Protein AF-A0A2P6PEA5-F1 (afdb_monomer_lite)

InterPro domains:
  IPR008803 RHD3/Sey1 [PTHR45923] (37-152)
  IPR046758 Sey1/RHD3-like, three-helix bundle domain [PF20428] (154-239)

Sequence (261 aa):
MVENSCSLKKVVLEIVYTSDGCGSCEYACKSCDGYTCVEVVALSHYVYERKKFEEEVAELRQRFSNSISPEGLAGGDRNGVVPASGFSFSAQHIWKQIKQNKDLDLPSLNVMVANVRCEEIANEIFNQLTTNQDWLKLEEAVKIGIVEGFGEMFVHPAYTTLINNIRFRTFKEFKVKLQQALDNKEDIDASVQTLTESSIIEFNHGCTDAAIKDANWDVSSTRNILSSDIKGHAETASVFEDLKRVNLKDKVTIYYTHTHI

Secondary structure (DSSP, 8-state):
---------PEEEEEEE--S-----SSS-EEEETTEEEEEEEE--TTTSHHHHHHHHHHHHHHHHTTTSTTSTT-S--TTPPPHHHHHHHHHHHHHHHHH-GGG-PPPHHHHHHHHHHHHHHHHHHHHHHH-HHHHHHHHHHHHS--TTHIIIIIHHHHHHHHHHHHHHHHHHHHHHHHHHHHTT--HHHHHHHHHHHHHHHHHHHHHHTPPTTT----HHHHHHHHHHHHHHHHHHHHHHHHHHHHHHHHHGGGSS----

Foldseek 3Di:
DDDDPPPQPWDKDKDKDFAQDDDDDDDWPWDDDRGIIITIDTAGDCVPPVVRRVVSVVVVVVLQVCQCDCPGPVNHDCPPPDPPVCVVVVVVVVVVCVVPDVVNVDDDPVVVVVVVVVVVVVVVVVVCQVPDPVNVVVVVVVVVHDDPCCCVPPVVVVLVVQLLVLLVVLLVVLVVQLVVCVVVVHDLVVSLVVSLVVSLVSSVVSNVVSDDPPPPDDCVVVSVVSSVSSVVVSVVVVVVVVVVVVVVVVVVVVPPPDDDD

Radius of gyration: 37.93 Å; chains: 1; bounding box: 85×92×88 Å

Organism: Rosa chinensis (NCBI:txid74649)

Structure (mmCIF, N/CA/C/O backbone):
data_AF-A0A2P6PEA5-F1
#
_entry.id   AF-A0A2P6PEA5-F1
#
loop_
_atom_site.group_PDB
_atom_site.id
_atom_site.type_symbol
_atom_site.label_atom_id
_atom_site.label_alt_id
_atom_site.label_comp_id
_atom_site.label_asym_id
_atom_site.label_entity_id
_atom_site.label_seq_id
_atom_site.pdbx_PDB_ins_code
_atom_site.Cartn_x
_atom_site.Cartn_y
_atom_site.Cartn_z
_atom_site.occupancy
_atom_site.B_iso_or_equiv
_atom_site.auth_seq_id
_atom_site.auth_comp_id
_atom_site.auth_asym_id
_atom_site.auth_atom_id
_atom_site.pdbx_PDB_model_num
ATOM 1 N N . MET A 1 1 ? 60.576 15.156 -8.693 1.00 30.69 1 MET A N 1
ATOM 2 C CA . MET A 1 1 ? 59.830 14.148 -9.469 1.00 30.69 1 MET A CA 1
ATOM 3 C C . MET A 1 1 ? 58.535 13.891 -8.725 1.00 30.69 1 MET A C 1
ATOM 5 O O . MET A 1 1 ? 58.549 13.175 -7.738 1.00 30.69 1 MET A O 1
ATOM 9 N N . VAL A 1 2 ? 57.470 14.592 -9.111 1.00 27.27 2 VAL A N 1
ATOM 10 C CA . VAL A 1 2 ? 56.103 14.306 -8.662 1.00 27.27 2 VAL A CA 1
ATOM 11 C C . VAL A 1 2 ? 55.375 13.861 -9.918 1.00 27.27 2 VAL A C 1
ATOM 13 O O . VAL A 1 2 ? 55.231 14.640 -10.860 1.00 27.27 2 VAL A O 1
ATOM 16 N N . GLU A 1 3 ? 55.034 12.579 -9.955 1.00 36.22 3 GLU A N 1
ATOM 17 C CA . GLU A 1 3 ? 54.127 11.997 -10.932 1.00 36.22 3 GLU A CA 1
ATOM 18 C C . GLU A 1 3 ? 52.759 12.659 -10.764 1.00 36.22 3 GLU A C 1
ATOM 20 O O . GLU A 1 3 ? 52.111 12.505 -9.734 1.00 36.22 3 GLU A O 1
ATOM 25 N N . ASN A 1 4 ? 52.315 13.393 -11.781 1.00 29.84 4 ASN A N 1
ATOM 26 C CA . ASN A 1 4 ? 50.910 13.743 -11.939 1.00 29.84 4 ASN A CA 1
ATOM 27 C C . ASN A 1 4 ? 50.402 13.009 -13.177 1.00 29.84 4 ASN A C 1
ATOM 29 O O . ASN A 1 4 ? 50.414 13.541 -14.288 1.00 29.84 4 ASN A O 1
ATOM 33 N N . SER A 1 5 ? 49.965 11.765 -12.977 1.00 36.62 5 SER A N 1
ATOM 34 C CA . SER A 1 5 ? 49.130 11.039 -13.929 1.00 36.62 5 SER A CA 1
ATOM 35 C C . SER A 1 5 ? 47.756 11.712 -13.970 1.00 36.62 5 SER A C 1
ATOM 37 O O . SER A 1 5 ? 46.791 11.313 -13.317 1.00 36.62 5 SER A O 1
ATOM 39 N N . CYS A 1 6 ? 47.663 12.799 -14.736 1.00 33.84 6 CYS A N 1
ATOM 40 C CA . CYS A 1 6 ? 46.380 13.378 -15.091 1.00 33.84 6 CYS A CA 1
ATOM 41 C C . CYS A 1 6 ? 45.671 12.358 -15.989 1.00 33.84 6 CYS A C 1
ATOM 43 O O . CYS A 1 6 ? 45.926 12.276 -17.190 1.00 33.84 6 CYS A O 1
ATOM 45 N N . SER A 1 7 ? 44.836 11.519 -15.376 1.00 42.31 7 SER A N 1
ATOM 46 C CA . SER A 1 7 ? 43.927 10.610 -16.065 1.00 42.31 7 SER A CA 1
ATOM 47 C C . SER A 1 7 ? 42.891 11.454 -16.804 1.00 42.31 7 SER A C 1
ATOM 49 O O . SER A 1 7 ? 41.785 11.683 -16.316 1.00 42.31 7 SER A O 1
ATOM 51 N N . LEU A 1 8 ? 43.287 11.983 -17.963 1.00 40.91 8 LEU A N 1
ATOM 52 C CA . LEU A 1 8 ? 42.407 12.656 -18.904 1.00 40.91 8 LEU A CA 1
ATOM 53 C C . LEU A 1 8 ? 41.365 11.629 -19.340 1.00 40.91 8 LEU A C 1
ATOM 55 O O . LEU A 1 8 ? 41.636 10.754 -20.163 1.00 40.91 8 LEU A O 1
ATOM 59 N N . LYS A 1 9 ? 40.176 11.715 -18.741 1.00 41.81 9 LYS A N 1
ATOM 60 C CA . LYS A 1 9 ? 38.992 10.986 -19.188 1.00 41.81 9 LYS A CA 1
ATOM 61 C C . LYS A 1 9 ? 38.693 11.445 -20.616 1.00 41.81 9 LYS A C 1
ATOM 63 O O . LYS A 1 9 ? 38.102 12.504 -20.814 1.00 41.81 9 LYS A O 1
ATOM 68 N N . LYS A 1 10 ? 39.170 10.692 -21.607 1.00 50.03 10 LYS A N 1
ATOM 69 C CA . LYS A 1 10 ? 38.773 10.870 -23.005 1.00 50.03 10 LYS A CA 1
ATOM 70 C C . LYS A 1 10 ? 37.301 10.506 -23.140 1.00 50.03 10 LYS A C 1
ATOM 72 O O . LYS A 1 10 ? 36.835 9.564 -22.499 1.00 50.03 10 LYS A O 1
ATOM 77 N N . VAL A 1 11 ? 36.579 11.255 -23.966 1.00 50.28 11 VAL A N 1
ATOM 78 C CA . VAL A 1 11 ? 35.217 10.878 -24.340 1.00 50.28 11 VAL A CA 1
ATOM 79 C C . VAL A 1 11 ? 35.351 9.791 -25.395 1.00 50.28 11 VAL A C 1
ATOM 81 O O . VAL A 1 11 ? 35.947 10.013 -26.447 1.00 50.28 11 VAL A O 1
ATOM 84 N N . VAL A 1 12 ? 34.849 8.600 -25.087 1.00 54.22 12 VAL A N 1
ATOM 85 C CA . VAL A 1 12 ? 34.775 7.497 -26.043 1.00 54.22 12 VAL A CA 1
ATOM 86 C C . VAL A 1 12 ? 33.396 7.558 -26.679 1.00 54.22 12 VAL A C 1
ATOM 88 O O . VAL A 1 12 ? 32.391 7.439 -25.980 1.00 54.22 12 VAL A O 1
ATOM 91 N N . LEU A 1 13 ? 33.350 7.796 -27.987 1.00 56.72 13 LEU A N 1
ATOM 92 C CA . LEU A 1 13 ? 32.128 7.670 -28.767 1.00 56.72 13 LEU A CA 1
ATOM 93 C C . LEU A 1 13 ? 32.072 6.257 -29.339 1.00 56.72 13 LEU A C 1
ATOM 95 O O . LEU A 1 13 ? 32.967 5.835 -30.073 1.00 56.72 13 LEU A O 1
ATOM 99 N N . GLU A 1 14 ? 31.005 5.546 -28.997 1.00 51.91 14 GLU A N 1
ATOM 100 C CA . GLU A 1 14 ? 30.648 4.277 -29.614 1.00 51.91 14 GLU A CA 1
ATOM 101 C C . GLU A 1 14 ? 29.688 4.567 -30.769 1.00 51.91 14 GLU A C 1
ATOM 103 O O . GLU A 1 14 ? 28.590 5.090 -30.566 1.00 51.91 14 GLU A O 1
ATOM 108 N N . ILE A 1 15 ? 30.132 4.295 -31.996 1.00 60.25 15 ILE A N 1
ATOM 109 C CA . ILE A 1 15 ? 29.316 4.461 -33.197 1.00 60.25 15 ILE A CA 1
ATOM 110 C C . ILE A 1 15 ? 28.837 3.073 -33.602 1.00 60.25 15 ILE A C 1
ATOM 112 O O . ILE A 1 15 ? 29.632 2.215 -33.988 1.00 60.25 15 ILE A O 1
ATOM 116 N N . VAL A 1 16 ? 27.525 2.869 -33.513 1.00 52.66 16 VAL A N 1
ATOM 117 C CA . VAL A 1 16 ? 26.864 1.610 -33.857 1.00 52.66 16 VAL A CA 1
ATOM 118 C C . VAL A 1 16 ? 26.102 1.791 -35.163 1.00 52.66 16 VAL A C 1
ATOM 120 O O . VAL A 1 16 ? 25.298 2.715 -35.292 1.00 52.66 16 VAL A O 1
ATOM 123 N N . TYR A 1 17 ? 26.348 0.915 -36.133 1.00 60.00 17 TYR A N 1
ATOM 124 C CA . TYR A 1 17 ? 25.641 0.902 -37.413 1.00 60.00 17 TYR A CA 1
ATOM 125 C C . TYR A 1 17 ? 25.387 -0.529 -37.884 1.00 60.00 17 TYR A C 1
ATOM 127 O O . TYR A 1 17 ? 26.119 -1.453 -37.541 1.00 60.00 17 TYR A O 1
ATOM 135 N N . THR A 1 18 ? 24.336 -0.728 -38.672 1.00 46.12 18 THR A N 1
ATOM 136 C CA . THR A 1 18 ? 23.993 -2.037 -39.239 1.00 46.12 18 THR A CA 1
ATOM 137 C C . THR A 1 18 ? 24.749 -2.242 -40.551 1.00 46.12 18 THR A C 1
ATOM 139 O O . THR A 1 18 ? 24.778 -1.343 -41.391 1.00 46.12 18 THR A O 1
ATOM 142 N N . SER A 1 19 ? 25.372 -3.405 -40.740 1.00 47.69 19 SER A N 1
ATOM 143 C CA . SER A 1 19 ? 26.089 -3.753 -41.972 1.00 47.69 19 SER A CA 1
ATOM 144 C C . SER A 1 19 ? 26.045 -5.259 -42.182 1.00 47.69 19 SER A C 1
ATOM 146 O O . SER A 1 19 ? 26.584 -6.004 -41.365 1.00 47.69 19 SER A O 1
ATOM 148 N N . ASP A 1 20 ? 25.497 -5.690 -43.313 1.00 39.47 20 ASP A N 1
ATOM 149 C CA . ASP A 1 20 ? 25.546 -7.087 -43.734 1.00 39.47 20 ASP A CA 1
ATOM 150 C C . ASP A 1 20 ? 26.849 -7.327 -44.520 1.00 39.47 20 ASP A C 1
ATOM 152 O O . ASP A 1 20 ? 26.957 -7.005 -45.703 1.00 39.47 20 ASP A O 1
ATOM 156 N N . GLY A 1 21 ? 27.864 -7.866 -43.834 1.00 45.66 21 GLY A N 1
ATOM 157 C CA . GLY A 1 21 ? 29.117 -8.353 -44.431 1.00 45.66 21 GLY A CA 1
ATOM 158 C C . GLY A 1 21 ? 30.334 -7.434 -44.257 1.00 45.66 21 GLY A C 1
ATOM 159 O O . GLY A 1 21 ? 30.260 -6.221 -44.435 1.00 45.66 21 GLY A O 1
ATOM 160 N N . CYS A 1 22 ? 31.485 -8.025 -43.913 1.00 40.41 22 CYS A N 1
ATOM 161 C CA . CYS A 1 22 ? 32.756 -7.320 -43.727 1.00 40.41 22 CYS A CA 1
ATOM 162 C C . CYS A 1 22 ? 33.806 -7.827 -44.730 1.00 40.41 22 CYS A C 1
ATOM 164 O O . CYS A 1 22 ? 34.241 -8.976 -44.647 1.00 40.41 22 CYS A O 1
ATOM 166 N N . GLY A 1 23 ? 34.237 -6.959 -45.651 1.00 41.41 23 GLY A N 1
ATOM 167 C CA . GLY A 1 23 ? 35.558 -7.052 -46.281 1.00 41.41 23 GLY A CA 1
ATOM 168 C C . GLY A 1 23 ? 36.632 -6.584 -45.291 1.00 41.41 23 GLY A C 1
ATOM 169 O O . GLY A 1 23 ? 36.358 -5.736 -44.446 1.00 41.41 23 GLY A O 1
ATOM 170 N N . SER A 1 24 ? 37.817 -7.190 -45.347 1.00 38.72 24 SER A N 1
ATOM 171 C CA . SER A 1 24 ? 38.930 -7.061 -44.389 1.00 38.72 24 SER A CA 1
ATOM 172 C C . SER A 1 24 ? 39.248 -5.626 -43.939 1.00 38.72 24 SER A C 1
ATOM 174 O O . SER A 1 24 ? 39.465 -4.748 -44.769 1.00 38.72 24 SER A O 1
ATOM 176 N N . CYS A 1 25 ? 39.340 -5.419 -42.621 1.00 39.00 25 CYS A N 1
ATOM 177 C CA . CYS A 1 25 ? 39.644 -4.135 -41.987 1.00 39.00 25 CYS A CA 1
ATOM 178 C C . CYS A 1 25 ? 41.159 -3.932 -41.818 1.00 39.00 25 CYS A C 1
ATOM 180 O O . CYS A 1 25 ? 41.804 -4.702 -41.106 1.00 39.00 25 CYS A O 1
ATOM 182 N N . GLU A 1 26 ? 41.702 -2.846 -42.367 1.00 38.03 26 GLU A N 1
ATOM 183 C CA . GLU A 1 26 ? 43.015 -2.306 -42.003 1.00 38.03 26 GLU A CA 1
ATOM 184 C C . GLU A 1 26 ? 42.792 -0.943 -41.307 1.00 38.03 26 GLU A C 1
ATOM 186 O O . GLU A 1 26 ? 42.186 -0.037 -41.873 1.00 38.03 26 GLU A O 1
ATOM 191 N N . TYR A 1 27 ? 43.256 -0.826 -40.055 1.00 37.25 27 TYR A N 1
ATOM 192 C CA . TYR A 1 27 ? 43.400 0.402 -39.240 1.00 37.25 27 TYR A CA 1
ATOM 193 C C . TYR A 1 27 ? 42.219 1.004 -38.435 1.00 37.25 27 TYR A C 1
ATOM 195 O O . TYR A 1 27 ? 42.367 2.098 -37.893 1.00 37.25 27 TYR A O 1
ATOM 203 N N . ALA A 1 28 ? 41.126 0.278 -38.172 1.00 45.72 28 ALA A N 1
ATOM 204 C CA . ALA A 1 28 ? 40.172 0.636 -37.103 1.00 45.72 28 ALA A CA 1
ATOM 205 C C . ALA A 1 28 ? 39.750 -0.605 -36.295 1.00 45.72 28 ALA A C 1
ATOM 207 O O . ALA A 1 28 ? 39.559 -1.672 -36.878 1.00 45.72 28 ALA A O 1
ATOM 208 N N . CYS A 1 29 ? 39.576 -0.487 -34.968 1.00 50.09 29 CYS A N 1
ATOM 209 C CA . CYS A 1 29 ? 38.940 -1.532 -34.147 1.00 50.09 29 CYS A CA 1
ATOM 210 C C . CYS A 1 29 ? 37.442 -1.592 -34.481 1.00 50.09 29 CYS A C 1
ATOM 212 O O . CYS A 1 29 ? 36.605 -1.072 -33.744 1.00 50.09 29 CYS A O 1
ATOM 214 N N . LYS A 1 30 ? 37.121 -2.178 -35.634 1.00 62.59 30 LYS A N 1
ATOM 215 C CA . LYS A 1 30 ? 35.765 -2.451 -36.097 1.00 62.59 30 LYS A CA 1
ATOM 216 C C . LYS A 1 30 ? 35.433 -3.902 -35.769 1.00 62.59 30 LYS A C 1
ATOM 218 O O . LYS A 1 30 ? 36.106 -4.810 -36.253 1.00 62.59 30 LYS A O 1
ATOM 223 N N . SER A 1 31 ? 34.411 -4.106 -34.947 1.00 65.06 31 SER A N 1
ATOM 224 C CA . SER A 1 31 ? 33.873 -5.432 -34.636 1.00 65.06 31 SER A CA 1
ATOM 225 C C . SER A 1 31 ? 32.487 -5.551 -35.251 1.00 65.06 31 SER A C 1
ATOM 227 O O . SER A 1 31 ? 31.649 -4.685 -35.013 1.00 65.06 31 SER A O 1
ATOM 229 N N . CYS A 1 32 ? 32.247 -6.587 -36.050 1.00 65.88 32 CYS A N 1
ATOM 230 C CA . CYS A 1 32 ? 30.958 -6.824 -36.690 1.00 65.88 32 CYS A CA 1
ATOM 231 C C . CYS A 1 32 ? 30.448 -8.213 -36.324 1.00 65.88 32 CYS A C 1
ATOM 233 O O . CYS A 1 32 ? 31.151 -9.201 -36.529 1.00 65.88 32 CYS A O 1
ATOM 235 N N . ASP A 1 33 ? 29.220 -8.275 -35.826 1.00 61.31 33 ASP A N 1
ATOM 236 C CA . ASP A 1 33 ? 28.496 -9.514 -35.574 1.00 61.31 33 ASP A CA 1
ATOM 237 C C . ASP A 1 33 ? 27.163 -9.439 -36.308 1.00 61.31 33 ASP A C 1
ATOM 239 O O . ASP A 1 33 ? 26.317 -8.651 -35.895 1.00 61.31 33 ASP A O 1
ATOM 243 N N . GLY A 1 34 ? 27.032 -10.201 -37.405 1.00 60.22 34 GLY A N 1
ATOM 244 C CA . GLY A 1 34 ? 25.829 -10.512 -38.203 1.00 60.22 34 GLY A CA 1
ATOM 245 C C . GLY A 1 34 ? 24.886 -9.370 -38.607 1.00 60.22 34 GLY A C 1
ATOM 246 O O . GLY A 1 34 ? 24.597 -9.202 -39.780 1.00 60.22 34 GLY A O 1
ATOM 247 N N . TYR A 1 35 ? 24.399 -8.623 -37.625 1.00 61.25 35 TYR A N 1
ATOM 248 C CA . TYR A 1 35 ? 23.416 -7.551 -37.690 1.00 61.25 35 TYR A CA 1
ATOM 249 C C . TYR A 1 35 ? 23.996 -6.172 -37.323 1.00 61.25 35 TYR A C 1
ATOM 251 O O . TYR A 1 35 ? 23.434 -5.147 -37.709 1.00 61.25 35 TYR A O 1
ATOM 259 N N . THR A 1 36 ? 25.112 -6.118 -36.584 1.00 64.44 36 THR A N 1
ATOM 260 C CA . THR A 1 36 ? 25.654 -4.878 -36.006 1.00 64.44 36 THR A CA 1
ATOM 261 C C . THR A 1 36 ? 27.164 -4.779 -36.191 1.00 64.44 36 THR A C 1
ATOM 263 O O . THR A 1 36 ? 27.899 -5.712 -35.879 1.00 64.44 36 THR A O 1
ATOM 266 N N . CYS A 1 37 ? 27.637 -3.611 -36.620 1.00 69.50 37 CYS A N 1
ATOM 267 C CA . CYS A 1 37 ? 29.036 -3.212 -36.562 1.00 69.50 37 CYS A CA 1
ATOM 268 C C . CYS A 1 37 ? 29.226 -2.099 -35.530 1.00 69.50 37 CYS A C 1
ATOM 270 O O . CYS A 1 37 ? 28.489 -1.110 -35.506 1.00 69.50 37 CYS A O 1
ATOM 272 N N . VAL A 1 38 ? 30.253 -2.259 -34.701 1.00 75.69 38 VAL A N 1
ATOM 273 C CA . VAL A 1 38 ? 30.668 -1.291 -33.689 1.00 75.69 38 VAL A CA 1
ATOM 274 C C . VAL A 1 38 ? 32.036 -0.751 -34.066 1.00 75.69 38 VAL A C 1
ATOM 276 O O . VAL A 1 38 ? 32.981 -1.513 -34.287 1.00 75.69 38 VAL A O 1
ATOM 279 N N . GLU A 1 39 ? 32.139 0.574 -34.119 1.00 76.38 39 GLU A N 1
ATOM 280 C CA . GLU A 1 39 ? 33.402 1.281 -34.266 1.00 76.38 39 GLU A CA 1
ATOM 281 C C . GLU A 1 39 ? 33.577 2.298 -33.135 1.00 76.38 39 GLU A C 1
ATOM 283 O O . GLU A 1 39 ? 32.666 3.059 -32.804 1.00 76.38 39 GLU A O 1
ATOM 288 N N . VAL A 1 40 ? 34.771 2.315 -32.545 1.00 75.88 40 VAL A N 1
ATOM 289 C CA . VAL A 1 40 ? 35.096 3.168 -31.401 1.00 75.88 40 VAL A CA 1
ATOM 290 C C . VAL A 1 40 ? 36.005 4.313 -31.835 1.00 75.88 40 VAL A C 1
ATOM 292 O O . VAL A 1 40 ? 37.097 4.082 -32.354 1.00 75.88 40 VAL A O 1
ATOM 295 N N . VAL A 1 41 ? 35.582 5.550 -31.562 1.00 79.19 41 VAL A N 1
ATOM 296 C CA . VAL A 1 41 ? 36.365 6.767 -31.825 1.00 79.19 41 VAL A CA 1
ATOM 297 C C . VAL A 1 41 ? 36.605 7.508 -30.511 1.00 79.19 41 VAL A C 1
ATOM 299 O O . VAL A 1 41 ? 35.673 7.809 -29.765 1.00 79.19 41 VAL A O 1
ATOM 302 N N . ALA A 1 42 ? 37.869 7.803 -30.212 1.00 77.56 42 ALA A N 1
ATOM 303 C CA . ALA A 1 42 ? 38.251 8.544 -29.014 1.00 77.56 42 ALA A CA 1
ATOM 304 C C . ALA A 1 42 ? 38.400 10.036 -29.327 1.00 77.56 42 ALA A C 1
ATOM 306 O O . ALA A 1 42 ? 39.129 10.389 -30.250 1.00 77.56 42 ALA A O 1
ATOM 307 N N . LEU A 1 43 ? 37.769 10.890 -28.518 1.00 84.50 43 LEU A N 1
ATOM 308 C CA . LEU A 1 43 ? 37.893 12.344 -28.600 1.00 84.50 43 LEU A CA 1
ATOM 309 C C . LEU A 1 43 ? 38.601 12.925 -27.367 1.00 84.50 43 LEU A C 1
ATOM 311 O O . LEU A 1 43 ? 38.433 12.455 -26.232 1.00 84.50 43 LEU A O 1
ATOM 315 N N . SER A 1 44 ? 39.377 13.982 -27.594 1.00 82.88 44 SER A N 1
ATOM 316 C CA . SER A 1 44 ? 40.015 14.810 -26.574 1.00 82.88 44 SER A CA 1
ATOM 317 C C . SER A 1 44 ? 38.983 15.507 -25.677 1.00 82.88 44 SER A C 1
ATOM 319 O O . SER A 1 44 ? 37.810 15.659 -26.008 1.00 82.88 44 SER A O 1
ATOM 321 N N . HIS A 1 45 ? 39.386 15.927 -24.478 1.00 80.19 45 HIS A N 1
ATOM 322 C CA . HIS A 1 45 ? 38.436 16.490 -23.517 1.00 80.19 45 HIS A CA 1
ATOM 323 C C . HIS A 1 45 ? 37.983 17.900 -23.933 1.00 80.19 45 HIS A C 1
ATOM 325 O O . HIS A 1 45 ? 38.773 18.842 -23.876 1.00 80.19 45 HIS A O 1
ATOM 331 N N . TYR A 1 46 ? 36.695 18.076 -24.246 1.00 83.12 46 TYR A N 1
ATOM 332 C CA . TYR A 1 46 ? 36.136 19.331 -24.780 1.00 83.12 46 TYR A CA 1
ATOM 333 C C . TYR A 1 46 ? 36.520 20.598 -23.993 1.00 83.12 46 TYR A C 1
ATOM 335 O O . TYR A 1 46 ? 36.827 21.633 -24.579 1.00 83.12 46 TYR A O 1
ATOM 343 N N . VAL A 1 47 ? 36.517 20.534 -22.656 1.00 79.44 47 VAL A N 1
ATOM 344 C CA . VAL A 1 47 ? 36.800 21.706 -21.804 1.00 79.44 47 VAL A CA 1
ATOM 345 C C . VAL A 1 47 ? 38.291 22.051 -21.742 1.00 79.44 47 VAL A C 1
ATOM 347 O O . VAL A 1 47 ? 38.633 23.229 -21.707 1.00 79.44 47 VAL A O 1
ATOM 350 N N . TYR A 1 48 ? 39.173 21.049 -21.723 1.00 78.19 48 TYR A N 1
ATOM 351 C CA . TYR A 1 48 ? 40.609 21.252 -21.489 1.00 78.19 48 TYR A CA 1
ATOM 352 C C . TYR A 1 48 ? 41.393 21.368 -22.800 1.00 78.19 48 TYR A C 1
ATOM 354 O O . TYR A 1 48 ? 42.391 22.075 -22.862 1.00 78.19 48 TYR A O 1
ATOM 362 N N . GLU A 1 49 ? 40.914 20.721 -23.864 1.00 82.25 49 GLU A N 1
ATOM 363 C CA . GLU A 1 49 ? 41.580 20.621 -25.163 1.00 82.25 49 GLU A CA 1
ATOM 364 C C . GLU A 1 49 ? 40.602 20.941 -26.309 1.00 82.25 49 GLU A C 1
ATOM 366 O O . GLU A 1 49 ? 40.521 20.214 -27.297 1.00 82.25 49 GLU A O 1
ATOM 371 N N . ARG A 1 50 ? 39.847 22.045 -26.187 1.00 86.94 50 ARG A N 1
ATOM 372 C CA . ARG A 1 50 ? 38.773 22.419 -27.131 1.00 86.94 50 ARG A CA 1
ATOM 373 C C . ARG A 1 50 ? 39.201 22.399 -28.600 1.00 86.94 50 ARG A C 1
ATOM 375 O O . ARG A 1 50 ? 38.503 21.813 -29.413 1.00 86.94 50 ARG A O 1
ATOM 382 N N . LYS A 1 51 ? 40.340 23.017 -28.936 1.00 90.50 51 LYS A N 1
ATOM 383 C CA . LYS A 1 51 ? 40.815 23.099 -30.331 1.00 90.50 51 LYS A CA 1
ATOM 384 C C . LYS A 1 51 ? 41.045 21.715 -30.937 1.00 90.50 51 LYS A C 1
ATOM 386 O O . LYS A 1 51 ? 40.596 21.446 -32.040 1.00 90.50 51 LYS A O 1
ATOM 391 N N . LYS A 1 52 ? 41.682 20.829 -30.171 1.00 82.69 52 LYS A N 1
ATOM 392 C CA . LYS A 1 52 ? 41.963 19.457 -30.593 1.00 82.69 52 LYS A CA 1
ATOM 393 C C . LYS A 1 52 ? 40.681 18.632 -30.718 1.00 82.69 52 LYS A C 1
ATOM 395 O O . LYS A 1 52 ? 40.516 17.908 -31.687 1.00 82.69 52 LYS A O 1
ATOM 400 N N . PHE A 1 53 ? 39.739 18.806 -29.791 1.00 87.56 53 PHE A N 1
ATOM 401 C CA . PHE A 1 53 ? 38.412 18.199 -29.902 1.00 87.56 53 PHE A CA 1
ATOM 402 C C . PHE A 1 53 ? 37.661 18.662 -31.163 1.00 87.56 53 PHE A C 1
ATOM 404 O O . PHE A 1 53 ? 37.068 17.843 -31.853 1.00 87.56 53 PHE A O 1
ATOM 411 N N . GLU A 1 54 ? 37.675 19.960 -31.480 1.00 90.25 54 GLU A N 1
ATOM 412 C CA . GLU A 1 54 ? 37.022 20.499 -32.684 1.00 90.25 54 GLU A CA 1
ATOM 413 C C . GLU A 1 54 ? 37.655 19.952 -33.975 1.00 90.25 54 GLU A C 1
ATOM 415 O O . GLU A 1 54 ? 36.927 19.615 -34.909 1.00 90.25 54 GLU A O 1
ATOM 420 N N . GLU A 1 55 ? 38.985 19.807 -34.009 1.00 90.50 55 GLU A N 1
ATOM 421 C CA . GLU A 1 55 ? 39.720 19.169 -35.111 1.00 90.50 55 GLU A CA 1
ATOM 422 C C . GLU A 1 55 ? 39.321 17.693 -35.281 1.00 90.50 55 GLU A C 1
ATOM 424 O O . GLU A 1 55 ? 38.950 17.277 -36.379 1.00 90.50 55 GLU A O 1
ATOM 429 N N . GLU A 1 56 ? 39.303 16.919 -34.194 1.00 83.69 56 GLU A N 1
ATOM 430 C CA . GLU A 1 56 ? 38.926 15.498 -34.206 1.00 83.69 56 GLU A CA 1
ATOM 431 C C . GLU A 1 56 ? 37.444 15.289 -34.586 1.00 83.69 56 GLU A C 1
ATOM 433 O O . GLU A 1 56 ? 37.103 14.366 -35.329 1.00 83.69 56 GLU A O 1
ATOM 438 N N . VAL A 1 57 ? 36.537 16.171 -34.145 1.00 89.12 57 VAL A N 1
ATOM 439 C CA . VAL A 1 57 ? 35.120 16.148 -34.559 1.00 89.12 57 VAL A CA 1
ATOM 440 C C . VAL A 1 57 ? 34.969 16.499 -36.039 1.00 89.12 57 VAL A C 1
ATOM 442 O O . VAL A 1 57 ? 34.130 15.911 -36.729 1.00 89.12 57 VAL A O 1
ATOM 445 N N . ALA A 1 58 ? 35.762 17.442 -36.551 1.00 87.94 58 ALA A N 1
ATOM 446 C CA . ALA A 1 58 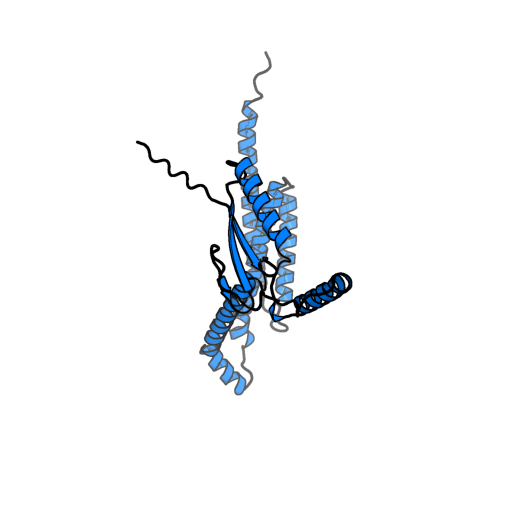? 35.753 17.784 -37.968 1.00 87.94 58 ALA A CA 1
ATOM 447 C C . ALA A 1 58 ? 36.232 16.606 -38.830 1.00 87.94 58 ALA A C 1
ATOM 449 O O . ALA A 1 58 ? 35.604 16.315 -39.852 1.00 87.94 58 ALA A O 1
ATOM 450 N N . GLU A 1 59 ? 37.273 15.891 -38.396 1.00 84.69 59 GLU A N 1
ATOM 451 C CA . GLU A 1 59 ? 37.726 14.650 -39.029 1.00 84.69 59 GLU A CA 1
ATOM 452 C C . GLU A 1 59 ? 36.616 13.590 -39.019 1.00 84.69 59 GLU A C 1
ATOM 454 O O . GLU A 1 59 ? 36.260 13.051 -40.070 1.00 84.69 59 GLU A O 1
ATOM 459 N N . LEU A 1 60 ? 35.969 13.367 -37.870 1.00 84.31 60 LEU A N 1
ATOM 460 C CA . LEU A 1 60 ? 34.850 12.431 -37.759 1.00 84.31 60 LEU A CA 1
ATOM 461 C C . LEU A 1 60 ? 33.696 12.793 -38.711 1.00 84.31 60 LEU A C 1
ATOM 463 O O . LEU A 1 60 ? 33.158 11.928 -39.402 1.00 84.31 60 LEU A O 1
ATOM 467 N N . ARG A 1 61 ? 33.344 14.079 -38.823 1.00 84.94 61 ARG A N 1
ATOM 468 C CA . ARG A 1 61 ? 32.321 14.563 -39.766 1.00 84.94 61 ARG A CA 1
ATOM 469 C C . ARG A 1 61 ? 32.689 14.274 -41.226 1.00 84.94 61 ARG A C 1
ATOM 471 O O . ARG A 1 61 ? 31.804 13.947 -42.024 1.00 84.94 61 ARG A O 1
ATOM 478 N N . GLN A 1 62 ? 33.967 14.391 -41.590 1.00 81.06 62 GLN A N 1
ATOM 479 C CA . GLN A 1 62 ? 34.426 14.053 -42.941 1.00 81.06 62 GLN A CA 1
ATOM 480 C C . GLN A 1 62 ? 34.248 12.562 -43.234 1.00 81.06 62 GLN A C 1
ATOM 482 O O . GLN A 1 62 ? 33.792 12.202 -44.321 1.00 81.06 62 GLN A O 1
ATOM 487 N N . ARG A 1 63 ? 34.482 11.692 -42.245 1.00 76.25 63 ARG A N 1
ATOM 488 C CA . ARG A 1 63 ? 34.265 10.242 -42.388 1.00 76.25 63 ARG A CA 1
ATOM 489 C C . ARG A 1 63 ? 32.809 9.889 -42.713 1.00 76.25 63 ARG A C 1
ATOM 491 O O . ARG A 1 63 ? 32.566 9.035 -43.561 1.00 76.25 63 ARG A O 1
ATOM 498 N N . PHE A 1 64 ? 31.837 10.590 -42.124 1.00 74.06 64 PHE A N 1
ATOM 499 C CA . PHE A 1 64 ? 30.417 10.434 -42.477 1.00 74.06 64 PHE A CA 1
ATOM 500 C C . PHE A 1 64 ? 30.061 11.011 -43.851 1.00 74.06 64 PHE A C 1
ATOM 502 O O . PHE A 1 64 ? 29.187 10.482 -44.531 1.00 74.06 64 PHE A O 1
ATOM 509 N N . SER A 1 65 ? 30.730 12.073 -44.293 1.00 69.00 65 SER A N 1
ATOM 510 C CA . SER A 1 65 ? 30.461 12.678 -45.608 1.00 69.00 65 SER A CA 1
ATOM 511 C C . SER A 1 65 ? 30.936 11.779 -46.755 1.00 69.00 65 SER A C 1
ATOM 513 O O . SER A 1 65 ? 30.289 11.704 -47.796 1.00 69.00 65 SER A O 1
ATOM 515 N N . ASN A 1 66 ? 32.003 11.013 -46.518 1.00 64.75 66 ASN A N 1
ATOM 516 C CA . ASN A 1 66 ? 32.525 10.017 -47.455 1.00 64.75 66 ASN A CA 1
ATOM 517 C C . ASN A 1 66 ? 31.837 8.641 -47.321 1.00 64.75 66 ASN A C 1
ATOM 519 O O . ASN A 1 66 ? 32.221 7.696 -48.000 1.00 64.75 66 ASN A O 1
ATOM 523 N N . SER A 1 67 ? 30.813 8.509 -46.467 1.00 58.88 67 SER A N 1
ATOM 524 C CA . SER A 1 67 ? 30.221 7.218 -46.072 1.00 58.88 67 SER A CA 1
ATOM 525 C C . SER A 1 67 ? 29.427 6.479 -47.156 1.00 58.88 67 SER A C 1
ATOM 527 O O . SER A 1 67 ? 29.123 5.304 -46.971 1.00 58.88 67 SER A O 1
ATOM 529 N N . ILE A 1 68 ? 29.088 7.148 -48.264 1.00 55.59 68 ILE A N 1
ATOM 530 C CA . ILE A 1 68 ? 28.289 6.593 -49.373 1.00 55.59 68 ILE A CA 1
ATOM 531 C C . ILE A 1 68 ? 29.183 5.852 -50.393 1.00 55.59 68 ILE A C 1
ATOM 533 O O . ILE A 1 68 ? 28.670 5.188 -51.298 1.00 55.59 68 ILE A O 1
ATOM 537 N N . SER A 1 69 ? 30.514 5.950 -50.264 1.00 57.03 69 SER A N 1
ATOM 538 C CA . SER A 1 69 ? 31.451 5.165 -51.072 1.00 57.03 69 SER A CA 1
ATOM 539 C C . SER A 1 69 ? 31.422 3.678 -50.667 1.00 57.03 69 SER A C 1
ATOM 541 O O . SER A 1 69 ? 31.048 3.362 -49.537 1.00 57.03 69 SER A O 1
ATOM 543 N N . PRO A 1 70 ? 31.828 2.746 -51.551 1.00 54.62 70 PRO A N 1
ATOM 544 C CA . PRO A 1 70 ? 31.912 1.315 -51.226 1.00 54.62 70 PRO A CA 1
ATOM 545 C C . PRO A 1 70 ? 32.829 0.981 -50.032 1.00 54.62 70 PRO A C 1
ATOM 547 O O . PRO A 1 70 ? 32.689 -0.078 -49.437 1.00 54.62 70 PRO A O 1
ATOM 550 N N . GLU A 1 71 ? 33.744 1.885 -49.671 1.00 53.00 71 GLU A N 1
ATOM 551 C CA . GLU A 1 71 ? 34.654 1.777 -48.515 1.00 53.00 71 GLU A CA 1
ATOM 552 C C . GLU A 1 71 ? 34.195 2.633 -47.312 1.00 53.00 71 GLU A C 1
ATOM 554 O O . GLU A 1 71 ? 34.899 2.762 -46.311 1.00 53.00 71 GLU A O 1
ATOM 559 N N . GLY A 1 72 ? 33.026 3.269 -47.412 1.00 56.53 72 GLY A N 1
ATOM 560 C CA . GLY A 1 72 ? 32.485 4.184 -46.414 1.00 56.53 72 GLY A CA 1
ATOM 561 C C . GLY A 1 72 ? 31.743 3.492 -45.264 1.00 56.53 72 GLY A C 1
ATOM 562 O O . GLY A 1 72 ? 31.327 2.340 -45.354 1.00 56.53 72 GLY A O 1
ATOM 563 N N . LEU A 1 73 ? 31.512 4.234 -44.173 1.00 57.56 73 LEU A N 1
ATOM 564 C CA . LEU A 1 73 ? 30.820 3.757 -42.960 1.00 57.56 73 LEU A CA 1
ATOM 565 C C . LEU A 1 73 ? 29.398 3.214 -43.204 1.00 57.56 73 LEU A C 1
ATOM 567 O O . LEU A 1 73 ? 28.917 2.406 -42.419 1.00 57.56 73 LEU A O 1
ATOM 571 N N . ALA A 1 74 ? 28.732 3.653 -44.275 1.00 56.22 74 ALA A N 1
ATOM 572 C CA . ALA A 1 74 ? 27.388 3.225 -44.666 1.00 56.22 74 ALA A CA 1
ATOM 573 C C . ALA A 1 74 ? 27.393 2.395 -45.968 1.00 56.22 74 ALA A C 1
ATOM 575 O O . ALA A 1 74 ? 26.345 2.198 -46.584 1.00 56.22 74 ALA A O 1
ATOM 576 N N . GLY A 1 75 ? 28.566 1.916 -46.399 1.00 52.75 75 GLY A N 1
ATOM 577 C CA . GLY A 1 75 ? 28.782 1.123 -47.614 1.00 52.75 75 GLY A CA 1
ATOM 578 C C . GLY A 1 75 ? 28.315 -0.335 -47.520 1.00 52.75 75 GLY A C 1
ATOM 579 O O . GLY A 1 75 ? 28.927 -1.202 -48.134 1.00 52.75 75 GLY A O 1
ATOM 580 N N . GLY A 1 76 ? 27.274 -0.617 -46.732 1.00 59.53 76 GLY A N 1
ATOM 581 C CA . GLY A 1 76 ? 26.672 -1.946 -46.598 1.00 59.53 76 GLY A CA 1
ATOM 582 C C . GLY A 1 76 ? 25.605 -2.240 -47.659 1.00 59.53 76 GLY A C 1
ATOM 583 O O . GLY A 1 76 ? 25.251 -1.379 -48.473 1.00 59.53 76 GLY A O 1
ATOM 584 N N . ASP A 1 77 ? 25.079 -3.468 -47.635 1.00 56.41 77 ASP A N 1
ATOM 585 C CA . ASP A 1 77 ? 23.981 -3.902 -48.501 1.00 56.41 77 ASP A CA 1
ATOM 586 C C . ASP A 1 77 ? 22.757 -2.971 -48.365 1.00 56.41 77 ASP A C 1
ATOM 588 O O . ASP A 1 77 ? 22.257 -2.693 -47.275 1.00 56.41 77 ASP A O 1
ATOM 592 N N . ARG A 1 78 ? 22.275 -2.447 -49.498 1.00 59.34 78 ARG A N 1
ATOM 593 C CA . ARG A 1 78 ? 21.193 -1.447 -49.557 1.00 59.34 78 ARG A CA 1
ATOM 594 C C . ARG A 1 78 ? 19.799 -2.074 -49.565 1.00 59.34 78 ARG A C 1
ATOM 596 O O . ARG A 1 78 ? 18.808 -1.356 -49.709 1.00 59.34 78 ARG A O 1
ATOM 603 N N . ASN A 1 79 ? 19.712 -3.391 -49.393 1.00 58.19 79 ASN A N 1
ATOM 604 C CA . ASN A 1 79 ? 18.478 -4.168 -49.493 1.00 58.19 79 ASN A CA 1
ATOM 605 C C . ASN A 1 79 ? 17.402 -3.821 -48.436 1.00 58.19 79 ASN A C 1
ATOM 607 O O . ASN A 1 79 ? 16.255 -4.233 -48.590 1.00 58.19 79 ASN A O 1
ATOM 611 N N . GLY A 1 80 ? 17.723 -3.010 -47.417 1.00 62.50 80 GLY A N 1
ATOM 612 C CA . GLY A 1 80 ? 16.780 -2.498 -46.407 1.00 62.50 80 GLY A CA 1
ATOM 613 C C . GLY A 1 80 ? 16.546 -0.978 -46.419 1.00 62.50 80 GLY A C 1
ATOM 614 O O . GLY A 1 80 ? 15.950 -0.445 -45.481 1.00 62.50 80 GLY A O 1
ATOM 615 N N . VAL A 1 81 ? 17.030 -0.245 -47.430 1.00 70.44 81 VAL A N 1
ATOM 616 C CA . VAL A 1 81 ? 16.975 1.228 -47.430 1.00 70.44 81 VAL A CA 1
ATOM 617 C C . VAL A 1 81 ? 15.552 1.727 -47.688 1.00 70.44 81 VAL A C 1
ATOM 619 O O . VAL A 1 81 ? 14.986 1.540 -48.765 1.00 70.44 81 VAL A O 1
ATOM 622 N N . VAL A 1 82 ? 14.984 2.431 -46.707 1.00 76.06 82 VAL A N 1
ATOM 623 C CA . VAL A 1 82 ? 13.684 3.100 -46.840 1.00 76.06 82 VAL A CA 1
ATOM 624 C C . VAL A 1 82 ? 13.868 4.425 -47.594 1.00 76.06 82 VAL A C 1
ATOM 626 O O . VAL A 1 82 ? 14.629 5.280 -47.133 1.00 76.06 82 VAL A O 1
ATOM 629 N N . PRO A 1 83 ? 13.170 4.656 -48.724 1.00 83.06 83 PRO A N 1
ATOM 630 C CA . PRO A 1 83 ? 13.198 5.946 -49.407 1.00 83.06 83 PRO A CA 1
ATOM 631 C C . PRO A 1 83 ? 12.734 7.078 -48.488 1.00 83.06 83 PRO A C 1
ATOM 633 O O . PRO A 1 83 ? 11.828 6.890 -47.677 1.00 83.06 83 PRO A O 1
ATOM 636 N N . ALA A 1 84 ? 13.273 8.286 -48.671 1.00 86.56 84 ALA A N 1
ATOM 637 C CA . ALA A 1 84 ? 12.910 9.443 -47.845 1.00 86.56 84 ALA A CA 1
ATOM 638 C C . ALA A 1 84 ? 11.390 9.714 -47.820 1.00 86.56 84 ALA A C 1
ATOM 640 O O . ALA A 1 84 ? 10.840 10.066 -46.780 1.00 86.56 84 ALA A O 1
ATOM 641 N N . SER A 1 85 ? 10.694 9.479 -48.938 1.00 89.69 85 SER A N 1
ATOM 642 C CA . SER A 1 85 ? 9.234 9.608 -49.044 1.00 89.69 85 SER A CA 1
ATOM 643 C C . SER A 1 85 ? 8.453 8.573 -48.220 1.00 89.69 85 SER A C 1
ATOM 645 O O . SER A 1 85 ? 7.324 8.843 -47.820 1.00 89.69 85 SER A O 1
ATOM 647 N N . GLY A 1 86 ? 9.040 7.401 -47.963 1.00 88.19 86 GLY A N 1
ATOM 648 C CA . GLY A 1 86 ? 8.448 6.310 -47.184 1.00 88.19 86 GLY A CA 1
ATOM 649 C C . GLY A 1 86 ? 8.886 6.277 -45.718 1.00 88.19 86 GLY A C 1
ATOM 650 O O . GLY A 1 86 ? 8.325 5.512 -44.933 1.00 88.19 86 GLY A O 1
ATOM 651 N N . PHE A 1 87 ? 9.870 7.097 -45.332 1.00 91.19 87 PHE A N 1
ATOM 652 C CA . PHE A 1 87 ? 10.464 7.059 -43.995 1.00 91.19 87 PHE A CA 1
ATOM 653 C C . PHE A 1 87 ? 9.446 7.347 -42.891 1.00 91.19 87 PHE A C 1
ATOM 655 O O . PHE A 1 87 ? 9.405 6.624 -41.901 1.00 91.19 87 PHE A O 1
ATOM 662 N N . SER A 1 88 ? 8.581 8.349 -43.073 1.00 93.19 88 SER A N 1
ATOM 663 C CA . SER A 1 88 ? 7.557 8.703 -42.082 1.00 93.19 88 SER A CA 1
ATOM 664 C C . SER A 1 88 ? 6.604 7.539 -41.802 1.00 93.19 88 SER A C 1
ATOM 666 O O . SER A 1 88 ? 6.352 7.217 -40.642 1.00 93.19 88 SER A O 1
ATOM 668 N N . PHE A 1 89 ? 6.124 6.869 -42.851 1.00 92.31 89 PHE A N 1
ATOM 669 C CA . PHE A 1 89 ? 5.232 5.716 -42.736 1.00 92.31 89 PHE A CA 1
ATOM 670 C C . PHE A 1 89 ? 5.933 4.519 -42.090 1.00 92.31 89 PHE A C 1
ATOM 672 O O . PHE A 1 89 ? 5.361 3.881 -41.207 1.00 92.31 89 PHE A O 1
ATOM 679 N N . SER A 1 90 ? 7.179 4.246 -42.487 1.00 90.62 90 SER A N 1
ATOM 680 C CA . SER A 1 90 ? 7.986 3.174 -41.899 1.00 90.62 90 SER A CA 1
ATOM 681 C C . SER A 1 90 ? 8.241 3.417 -40.407 1.00 90.62 90 SER A C 1
ATOM 683 O O . SER A 1 90 ? 7.934 2.560 -39.582 1.00 90.62 90 SER A O 1
ATOM 685 N N . ALA A 1 91 ? 8.681 4.622 -40.031 1.00 93.06 91 ALA A N 1
ATOM 686 C CA . ALA A 1 91 ? 8.922 4.997 -38.639 1.00 93.06 91 ALA A CA 1
ATOM 687 C C . ALA A 1 91 ? 7.644 4.927 -37.789 1.00 93.06 91 ALA A C 1
ATOM 689 O O . ALA A 1 91 ? 7.672 4.407 -36.675 1.00 93.06 91 ALA A O 1
ATOM 690 N N . GLN A 1 92 ? 6.507 5.390 -38.318 1.00 93.62 92 GLN A N 1
ATOM 691 C CA . GLN A 1 92 ? 5.212 5.269 -37.642 1.00 93.62 92 GLN A CA 1
ATOM 692 C C . GLN A 1 92 ? 4.802 3.810 -37.442 1.00 93.62 92 GLN A C 1
ATOM 694 O O . GLN A 1 92 ? 4.296 3.455 -36.377 1.00 93.62 92 GLN A O 1
ATOM 699 N N . HIS A 1 93 ? 5.017 2.961 -38.449 1.00 92.81 93 HIS A N 1
ATOM 700 C CA . HIS A 1 93 ? 4.719 1.540 -38.349 1.00 92.81 93 HIS A CA 1
ATOM 701 C C . HIS A 1 93 ? 5.606 0.858 -37.302 1.00 92.81 93 HIS A C 1
ATOM 703 O O . HIS A 1 93 ? 5.079 0.190 -36.416 1.00 92.81 93 HIS A O 1
ATOM 709 N N . ILE A 1 94 ? 6.922 1.088 -37.343 1.00 91.31 94 ILE A N 1
ATOM 710 C CA . ILE A 1 94 ? 7.881 0.574 -36.354 1.00 91.31 94 ILE A CA 1
ATOM 711 C C . ILE A 1 94 ? 7.481 1.024 -34.945 1.00 91.31 94 ILE A C 1
ATOM 713 O O . ILE A 1 94 ? 7.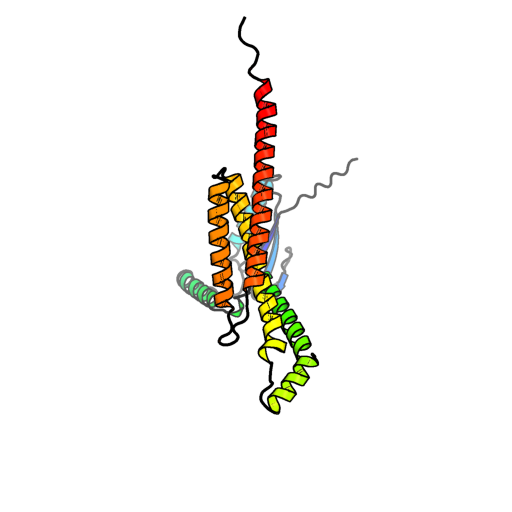358 0.200 -34.042 1.00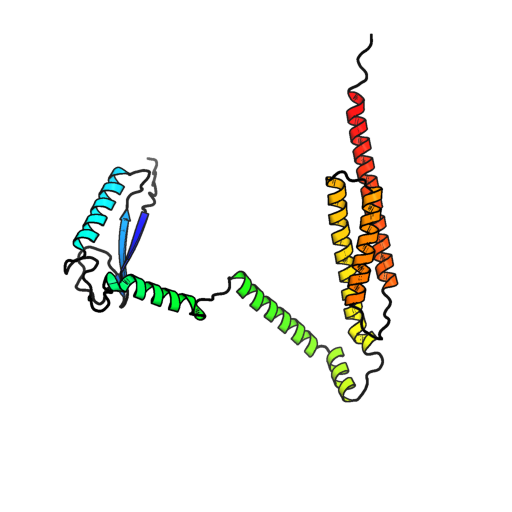 91.31 94 ILE A O 1
ATOM 717 N N . TRP A 1 95 ? 7.189 2.314 -34.761 1.00 94.38 95 TRP A N 1
ATOM 718 C CA . TRP A 1 95 ? 6.770 2.851 -33.468 1.00 94.38 95 TRP A CA 1
ATOM 719 C C . TRP A 1 95 ? 5.468 2.225 -32.963 1.00 94.38 95 TRP A C 1
ATOM 721 O O . TRP A 1 95 ? 5.330 1.933 -31.775 1.00 94.38 95 TRP A O 1
ATOM 731 N N . LYS A 1 96 ? 4.513 1.973 -33.865 1.00 93.56 96 LYS A N 1
ATOM 732 C CA . LYS A 1 96 ? 3.269 1.279 -33.527 1.00 93.56 96 LYS A CA 1
ATOM 733 C C . LYS A 1 96 ? 3.540 -0.145 -33.041 1.00 93.56 96 LYS A C 1
ATOM 735 O O . LYS A 1 96 ? 2.963 -0.528 -32.028 1.00 93.56 96 LYS A O 1
ATOM 740 N N . GLN A 1 97 ? 4.411 -0.893 -33.720 1.00 91.88 97 GLN A N 1
ATOM 741 C CA . GLN A 1 97 ? 4.784 -2.249 -33.305 1.00 91.88 97 GLN A CA 1
ATOM 742 C C . GLN A 1 97 ? 5.469 -2.244 -31.934 1.00 91.88 97 GLN A C 1
ATOM 744 O O . GLN A 1 97 ? 5.082 -3.017 -31.065 1.00 91.88 97 GLN A O 1
ATOM 749 N N . ILE A 1 98 ? 6.409 -1.319 -31.701 1.00 92.69 98 ILE A N 1
ATOM 750 C CA . ILE A 1 98 ? 7.082 -1.152 -30.401 1.00 92.69 98 ILE A CA 1
ATOM 751 C C . ILE A 1 98 ? 6.058 -0.877 -29.296 1.00 92.69 98 ILE A C 1
ATOM 753 O O . ILE A 1 98 ? 6.076 -1.529 -28.260 1.00 92.69 98 ILE A O 1
ATOM 757 N N . LYS A 1 99 ? 5.120 0.048 -29.525 1.00 88.00 99 LYS A N 1
ATOM 758 C CA . LYS A 1 99 ? 4.120 0.435 -28.521 1.00 88.00 99 LYS A CA 1
ATOM 759 C C . LYS A 1 99 ? 3.093 -0.661 -28.220 1.00 88.00 99 LYS A C 1
ATOM 761 O O . LYS A 1 99 ? 2.514 -0.672 -27.142 1.00 88.00 99 LYS A O 1
ATOM 766 N N . GLN A 1 100 ? 2.797 -1.522 -29.189 1.00 90.12 100 GLN A N 1
ATOM 767 C CA . GLN A 1 100 ? 1.830 -2.611 -29.026 1.00 90.12 100 GLN A CA 1
ATOM 768 C C . GLN A 1 100 ? 2.466 -3.889 -28.471 1.00 90.12 100 GLN A C 1
ATOM 770 O O . GLN A 1 100 ? 1.743 -4.840 -28.168 1.00 90.12 100 GLN A O 1
ATOM 775 N N . ASN A 1 101 ? 3.794 -3.924 -28.345 1.00 89.62 101 ASN A N 1
ATOM 776 C CA . ASN A 1 101 ? 4.505 -5.092 -27.868 1.00 89.62 101 ASN A CA 1
ATOM 777 C C . ASN A 1 101 ? 4.448 -5.183 -26.337 1.00 89.62 101 ASN A C 1
ATOM 779 O O . ASN A 1 101 ? 5.135 -4.443 -25.637 1.00 89.62 101 ASN A O 1
ATOM 783 N N . LYS A 1 102 ? 3.665 -6.143 -25.837 1.00 83.44 102 LYS A N 1
ATOM 784 C CA . LYS A 1 102 ? 3.517 -6.413 -24.401 1.00 83.44 102 LYS A CA 1
ATOM 785 C C . LYS A 1 102 ? 4.792 -6.935 -23.742 1.00 83.44 102 LYS A C 1
ATOM 787 O O . LYS A 1 102 ? 4.946 -6.776 -22.540 1.00 83.44 102 LYS A O 1
ATOM 792 N N . ASP A 1 103 ? 5.716 -7.519 -24.500 1.00 85.94 103 ASP A N 1
ATOM 793 C CA . ASP A 1 103 ? 6.983 -8.010 -23.945 1.00 85.94 103 ASP A CA 1
ATOM 794 C C . ASP A 1 103 ? 7.907 -6.849 -23.534 1.00 85.94 103 ASP A C 1
ATOM 796 O O . ASP A 1 103 ? 8.821 -7.027 -22.731 1.00 85.94 103 ASP A O 1
ATOM 800 N N . LEU A 1 104 ? 7.654 -5.645 -24.065 1.00 83.88 104 LEU A N 1
ATOM 801 C CA . LEU A 1 104 ? 8.331 -4.412 -23.664 1.00 83.88 104 LEU A CA 1
ATOM 802 C C . LEU A 1 104 ? 7.652 -3.716 -22.474 1.00 83.88 104 LEU A C 1
ATOM 804 O O . LEU A 1 104 ? 8.235 -2.779 -21.924 1.00 83.88 104 LEU A O 1
ATOM 808 N N . ASP A 1 105 ? 6.470 -4.174 -22.044 1.00 80.75 105 ASP A N 1
ATOM 809 C CA . ASP A 1 105 ? 5.790 -3.684 -20.840 1.00 80.75 105 ASP A CA 1
ATOM 810 C C . ASP A 1 105 ? 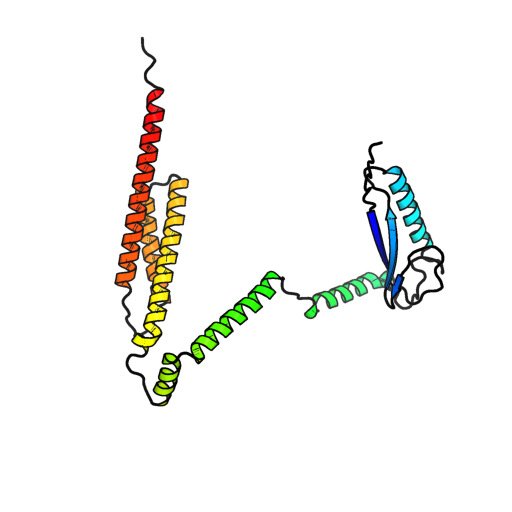6.457 -4.277 -19.590 1.00 80.75 105 ASP A C 1
ATOM 812 O O . ASP A 1 105 ? 5.899 -5.093 -18.854 1.00 80.75 105 ASP A O 1
ATOM 816 N N . LEU A 1 106 ? 7.703 -3.869 -19.356 1.00 80.44 106 LEU A N 1
ATOM 817 C CA . LEU A 1 106 ? 8.488 -4.315 -18.218 1.00 80.44 106 LEU A CA 1
ATOM 818 C C . LEU A 1 106 ? 8.031 -3.554 -16.963 1.00 80.44 106 LEU A C 1
ATOM 820 O O . LEU A 1 106 ? 8.174 -2.326 -16.905 1.00 80.44 106 LEU A O 1
ATOM 824 N N . PRO A 1 107 ? 7.491 -4.240 -15.934 1.00 79.50 107 PRO A N 1
ATOM 825 C CA . PRO A 1 107 ? 7.194 -3.589 -14.668 1.00 79.50 107 PRO A CA 1
ATOM 826 C C . PRO A 1 107 ? 8.489 -3.043 -14.063 1.00 79.50 107 PRO A C 1
ATOM 828 O O . PRO A 1 107 ? 9.575 -3.593 -14.259 1.00 79.50 107 PRO A O 1
ATOM 831 N N . SER A 1 108 ? 8.387 -1.957 -13.296 1.00 83.69 108 SER A N 1
ATOM 832 C CA . SER A 1 108 ? 9.559 -1.430 -12.597 1.00 83.69 108 SER A CA 1
ATOM 833 C C . SER A 1 108 ? 10.133 -2.482 -11.641 1.00 83.69 108 SER A C 1
ATOM 835 O O . SER A 1 108 ? 9.390 -3.294 -11.081 1.00 83.69 108 SER A O 1
ATOM 837 N N . LEU A 1 109 ? 11.450 -2.437 -11.410 1.00 86.50 109 LEU A N 1
ATOM 838 C CA . LEU A 1 109 ? 12.136 -3.370 -10.509 1.00 86.50 109 LEU A CA 1
ATOM 839 C C . LEU A 1 109 ? 11.441 -3.463 -9.142 1.00 86.50 109 LEU A C 1
ATOM 841 O O . LEU A 1 109 ? 11.231 -4.556 -8.629 1.00 86.50 109 LEU A O 1
ATOM 845 N N . ASN A 1 110 ? 11.021 -2.325 -8.584 1.00 84.69 110 ASN A N 1
ATOM 846 C CA . ASN A 1 110 ? 10.350 -2.279 -7.285 1.00 84.69 110 ASN A CA 1
ATOM 847 C C . ASN A 1 110 ? 8.994 -2.997 -7.299 1.00 84.69 110 ASN A C 1
ATOM 849 O O . ASN A 1 110 ? 8.666 -3.675 -6.331 1.00 84.69 110 ASN A O 1
ATOM 853 N N . VAL A 1 111 ? 8.218 -2.877 -8.382 1.00 89.56 111 VAL A N 1
ATOM 854 C CA . VAL A 1 111 ? 6.933 -3.583 -8.523 1.00 89.56 111 VAL A CA 1
ATOM 855 C C . VAL A 1 111 ? 7.167 -5.080 -8.695 1.00 89.56 111 VAL A C 1
ATOM 857 O O . VAL A 1 111 ? 6.501 -5.878 -8.043 1.00 89.56 111 VAL A O 1
ATOM 860 N N . MET A 1 112 ? 8.146 -5.467 -9.516 1.00 87.00 112 MET A N 1
ATOM 861 C CA . MET A 1 112 ? 8.504 -6.872 -9.709 1.00 87.00 112 MET A CA 1
ATOM 862 C C . MET A 1 112 ? 8.938 -7.528 -8.388 1.00 87.00 112 MET A C 1
ATOM 864 O O . MET A 1 112 ? 8.410 -8.576 -8.025 1.00 87.00 112 MET A O 1
ATOM 868 N N . VAL A 1 113 ? 9.843 -6.891 -7.638 1.00 92.25 113 VAL A N 1
ATOM 869 C CA . VAL A 1 113 ? 10.325 -7.399 -6.342 1.00 92.25 113 VAL A CA 1
ATOM 870 C C . VAL A 1 113 ? 9.203 -7.440 -5.305 1.00 92.25 113 VAL A C 1
ATOM 872 O O . VAL A 1 113 ? 9.090 -8.422 -4.575 1.00 92.25 113 VAL A O 1
ATOM 875 N N . ALA A 1 114 ? 8.353 -6.410 -5.245 1.00 91.81 114 ALA A N 1
ATOM 876 C CA . ALA A 1 114 ? 7.216 -6.392 -4.329 1.00 91.81 114 ALA A CA 1
ATOM 877 C C . ALA A 1 114 ? 6.239 -7.539 -4.612 1.00 91.81 114 ALA A C 1
ATOM 879 O O . ALA A 1 114 ? 5.798 -8.190 -3.672 1.00 91.81 114 ALA A O 1
ATOM 880 N N . ASN A 1 115 ? 5.944 -7.827 -5.883 1.00 90.75 115 ASN A N 1
ATOM 881 C CA . ASN A 1 115 ? 5.060 -8.932 -6.255 1.00 90.75 115 ASN A CA 1
ATOM 882 C C . ASN A 1 115 ? 5.614 -10.281 -5.791 1.00 90.75 115 ASN A C 1
ATOM 884 O O . ASN A 1 115 ? 4.911 -11.005 -5.091 1.00 90.75 115 ASN A O 1
ATOM 888 N N . VAL A 1 116 ? 6.881 -10.574 -6.105 1.00 94.12 116 VAL A N 1
ATOM 889 C CA . VAL A 1 116 ? 7.536 -11.817 -5.666 1.00 94.12 116 VAL A CA 1
ATOM 890 C C . VAL A 1 116 ? 7.522 -11.915 -4.142 1.00 94.12 116 VAL A C 1
ATOM 892 O O . VAL A 1 116 ? 7.149 -12.944 -3.587 1.00 94.12 116 VAL A O 1
ATOM 895 N N . ARG A 1 117 ? 7.851 -10.822 -3.442 1.00 94.81 117 ARG A N 1
ATOM 896 C CA . ARG A 1 117 ? 7.894 -10.829 -1.979 1.00 94.81 117 ARG A CA 1
ATOM 897 C C . ARG A 1 117 ? 6.518 -11.038 -1.349 1.00 94.81 117 ARG A C 1
ATOM 899 O O . ARG A 1 117 ? 6.400 -11.770 -0.369 1.00 94.81 117 ARG A O 1
ATOM 906 N N . CYS A 1 118 ? 5.489 -10.389 -1.881 1.00 95.50 118 CYS A N 1
ATOM 907 C CA . CYS A 1 118 ? 4.119 -10.567 -1.414 1.00 95.50 118 CYS A CA 1
ATOM 908 C C . CYS A 1 118 ? 3.628 -11.998 -1.657 1.00 95.50 118 CYS A C 1
ATOM 910 O O . CYS A 1 118 ? 2.966 -12.557 -0.789 1.00 95.50 118 CYS A O 1
ATOM 912 N N . GLU A 1 119 ? 3.977 -12.599 -2.794 1.00 95.88 119 GLU A N 1
ATOM 913 C CA . GLU A 1 119 ? 3.625 -13.982 -3.117 1.00 95.88 119 GLU A CA 1
ATOM 914 C C . GLU A 1 119 ? 4.318 -14.984 -2.183 1.00 95.88 119 GLU A C 1
ATOM 916 O O . GLU A 1 119 ? 3.664 -15.880 -1.651 1.00 95.88 119 GLU A O 1
ATOM 921 N N . GLU A 1 120 ? 5.611 -14.799 -1.900 1.00 96.00 120 GLU A N 1
ATOM 922 C CA . GLU A 1 120 ? 6.344 -15.607 -0.916 1.00 96.00 120 GLU A CA 1
ATOM 923 C C . GLU A 1 120 ? 5.679 -15.565 0.464 1.00 96.00 120 GLU A C 1
ATOM 925 O O . GLU A 1 120 ? 5.405 -16.611 1.052 1.00 96.00 120 GLU A O 1
ATOM 930 N N . ILE A 1 121 ? 5.383 -14.361 0.963 1.00 94.00 121 ILE A N 1
ATOM 931 C CA . ILE A 1 121 ? 4.752 -14.169 2.276 1.00 94.00 121 ILE A CA 1
ATOM 932 C C . ILE A 1 121 ? 3.349 -14.784 2.292 1.00 94.00 121 ILE A C 1
ATOM 934 O O . ILE A 1 121 ? 2.978 -15.447 3.261 1.00 94.00 121 ILE A O 1
ATOM 938 N N . ALA A 1 122 ? 2.566 -14.594 1.226 1.00 93.75 122 ALA A N 1
ATOM 939 C CA . ALA A 1 122 ? 1.230 -15.170 1.119 1.00 93.75 122 ALA A CA 1
ATOM 940 C C . ALA A 1 122 ? 1.276 -16.703 1.165 1.00 93.75 122 ALA A C 1
ATOM 942 O O . ALA A 1 122 ? 0.515 -17.317 1.913 1.00 93.75 122 ALA A O 1
ATOM 943 N N . ASN A 1 123 ? 2.204 -17.315 0.427 1.00 94.38 123 ASN A N 1
ATOM 944 C CA . ASN A 1 123 ? 2.391 -18.762 0.414 1.00 94.38 123 ASN A CA 1
ATOM 945 C C . ASN A 1 123 ? 2.887 -19.293 1.763 1.00 94.38 123 ASN A C 1
ATOM 947 O O . ASN A 1 123 ? 2.425 -20.337 2.220 1.00 94.38 123 ASN A O 1
ATOM 951 N N . GLU A 1 124 ? 3.791 -18.579 2.433 1.00 94.88 124 GLU A N 1
ATOM 952 C CA . GLU A 1 124 ? 4.257 -18.951 3.769 1.00 94.88 124 GLU A CA 1
ATOM 953 C C . GLU A 1 124 ? 3.103 -18.961 4.781 1.00 94.88 124 GLU A C 1
ATOM 955 O O . GLU A 1 124 ? 2.891 -19.965 5.462 1.00 94.88 124 GLU A O 1
ATOM 960 N N . ILE A 1 125 ? 2.310 -17.886 4.831 1.00 90.56 125 ILE A N 1
ATOM 961 C CA . ILE A 1 125 ? 1.140 -17.784 5.716 1.00 90.56 125 ILE A CA 1
ATOM 962 C C . ILE A 1 125 ? 0.119 -18.879 5.385 1.00 90.56 125 ILE A C 1
ATOM 964 O O . ILE A 1 125 ? -0.425 -19.517 6.288 1.00 90.56 125 ILE A O 1
ATOM 968 N N . PHE A 1 126 ? -0.123 -19.138 4.099 1.00 91.19 126 PHE A N 1
ATOM 969 C CA . PHE A 1 126 ? -1.043 -20.185 3.662 1.00 91.19 126 PHE A CA 1
ATOM 970 C C . PHE A 1 126 ? -0.582 -21.589 4.090 1.00 91.19 126 PHE A C 1
ATOM 972 O O . PHE A 1 126 ? -1.384 -22.406 4.550 1.00 91.19 126 PHE A O 1
ATOM 979 N N . ASN A 1 127 ? 0.720 -21.863 4.011 1.00 92.56 127 ASN A N 1
ATOM 980 C CA . ASN A 1 127 ? 1.301 -23.128 4.458 1.00 92.56 127 ASN A CA 1
ATOM 981 C C . ASN A 1 127 ? 1.246 -23.281 5.986 1.00 92.56 127 ASN A C 1
ATOM 983 O O . ASN A 1 127 ? 0.944 -24.361 6.500 1.00 92.56 127 ASN A O 1
ATOM 987 N N . GLN A 1 128 ? 1.481 -22.201 6.734 1.00 90.50 128 GLN A N 1
ATOM 988 C CA . GLN A 1 128 ? 1.296 -22.198 8.188 1.00 90.50 128 GLN A CA 1
ATOM 989 C C . GLN A 1 128 ? -0.162 -22.485 8.568 1.00 90.50 128 GLN A C 1
ATOM 991 O O . GLN A 1 128 ? -0.417 -23.238 9.505 1.00 90.50 128 GLN A O 1
ATOM 996 N N . LEU A 1 129 ? -1.123 -21.940 7.817 1.00 86.31 129 LEU A N 1
ATOM 997 C CA . LEU A 1 129 ? -2.545 -22.190 8.043 1.00 86.31 129 LEU A CA 1
ATOM 998 C C . LEU A 1 129 ? -2.935 -23.646 7.741 1.00 86.31 129 LEU A C 1
ATOM 1000 O O . LEU A 1 129 ? -3.613 -24.275 8.545 1.00 86.31 129 LEU A O 1
ATOM 1004 N N . THR A 1 130 ? -2.469 -24.215 6.627 1.00 87.69 130 THR A N 1
ATOM 1005 C CA . THR A 1 130 ? -2.783 -25.609 6.248 1.00 87.69 130 THR A CA 1
ATOM 1006 C C . THR A 1 130 ? -2.136 -26.654 7.160 1.00 87.69 130 THR A C 1
ATOM 1008 O O . THR A 1 130 ? -2.662 -27.756 7.296 1.00 87.69 130 THR A O 1
ATOM 1011 N N . THR A 1 131 ? -1.028 -26.323 7.824 1.00 91.19 131 THR A N 1
ATOM 1012 C CA . THR A 1 131 ? -0.369 -27.204 8.808 1.00 91.19 131 THR A CA 1
ATOM 1013 C C . THR A 1 131 ? -0.864 -27.000 10.243 1.00 91.19 131 THR A C 1
ATOM 1015 O O . THR A 1 131 ? -0.525 -27.785 11.137 1.00 91.19 131 THR A O 1
ATOM 1018 N N . ASN A 1 132 ? -1.683 -25.973 10.482 1.00 87.69 132 ASN A N 1
ATOM 1019 C CA . ASN A 1 132 ? -2.202 -25.652 11.800 1.00 87.69 132 ASN A CA 1
ATOM 1020 C C . ASN A 1 132 ? -3.166 -26.747 12.294 1.00 87.69 132 ASN A C 1
ATOM 1022 O O . ASN A 1 132 ? -4.153 -27.086 11.644 1.00 87.69 132 ASN A O 1
ATOM 1026 N N . GLN A 1 133 ? -2.890 -27.289 13.480 1.00 87.44 133 GLN A N 1
ATOM 1027 C CA . GLN A 1 133 ? -3.674 -28.383 14.057 1.00 87.44 133 GLN A CA 1
ATOM 1028 C C . GLN A 1 133 ? -5.109 -27.979 14.412 1.00 87.44 133 GLN A C 1
ATOM 1030 O O . GLN A 1 133 ? -6.017 -28.796 14.283 1.00 87.44 133 GLN A O 1
ATOM 1035 N N . ASP A 1 134 ? -5.328 -26.740 14.850 1.00 83.50 134 ASP A N 1
ATOM 1036 C CA . ASP A 1 134 ? -6.663 -26.240 15.180 1.00 83.50 134 ASP A CA 1
ATOM 1037 C C . ASP A 1 134 ? -7.490 -26.031 13.908 1.00 83.50 134 ASP A C 1
ATOM 1039 O O . ASP A 1 134 ? -8.672 -26.370 13.886 1.00 83.50 134 ASP A O 1
ATOM 1043 N N . TRP A 1 135 ? -6.850 -25.577 12.823 1.00 83.94 135 TRP A N 1
ATOM 1044 C CA . TRP A 1 135 ? -7.466 -25.494 11.497 1.00 83.94 135 TRP A CA 1
ATOM 1045 C C . TRP A 1 135 ? -7.854 -26.872 10.946 1.00 83.94 135 TRP A C 1
ATOM 1047 O O . TRP A 1 135 ? -8.968 -27.044 10.464 1.00 83.94 135 TRP A O 1
ATOM 1057 N N . LEU A 1 136 ? -6.984 -27.880 11.065 1.00 87.06 136 LEU A N 1
ATOM 1058 C CA . LEU A 1 136 ? -7.289 -29.240 10.602 1.00 87.06 136 LEU A CA 1
ATOM 1059 C C . LEU A 1 136 ? -8.448 -29.876 11.385 1.00 87.06 136 LEU A C 1
ATOM 1061 O O . LEU A 1 136 ? -9.354 -30.455 10.785 1.00 87.06 136 LEU A O 1
ATOM 1065 N N . LYS A 1 137 ? -8.461 -29.721 12.717 1.00 86.12 137 LYS A N 1
ATOM 1066 C CA . LYS A 1 137 ? -9.577 -30.177 13.566 1.00 86.12 137 LYS A CA 1
ATOM 1067 C C . LYS A 1 137 ? -10.885 -29.489 13.191 1.00 86.12 137 LYS A C 1
ATOM 1069 O O . LYS A 1 137 ? -11.932 -30.130 13.169 1.00 86.12 137 LYS A O 1
ATOM 1074 N N . LEU A 1 138 ? -10.824 -28.192 12.900 1.00 84.25 138 LEU A N 1
ATOM 1075 C CA . LEU A 1 138 ? -11.967 -27.415 12.438 1.00 84.25 138 LEU A CA 1
ATOM 1076 C C . LEU A 1 138 ? -12.474 -27.917 11.084 1.00 84.25 138 LEU A C 1
ATOM 1078 O O . LEU A 1 138 ? -13.673 -28.120 10.925 1.00 84.25 138 LEU A O 1
ATOM 1082 N N . GLU A 1 139 ? -11.578 -28.151 10.124 1.00 86.31 139 GLU A N 1
ATOM 1083 C CA . GLU A 1 139 ? -11.933 -28.652 8.795 1.00 86.31 139 GLU A CA 1
ATOM 1084 C C . GLU A 1 139 ? -12.623 -30.024 8.872 1.00 86.31 139 GLU A C 1
ATOM 1086 O O . GLU A 1 139 ? -13.612 -30.269 8.179 1.00 86.31 139 GLU A O 1
ATOM 1091 N N . GLU A 1 140 ? -12.139 -30.916 9.740 1.00 87.25 140 GLU A N 1
ATOM 1092 C CA . GLU A 1 140 ? -12.771 -32.211 9.995 1.00 87.25 140 GLU A CA 1
ATOM 1093 C C . GLU A 1 140 ? -14.134 -32.057 10.686 1.00 87.25 140 GLU A C 1
ATOM 1095 O O . GLU A 1 140 ? -15.116 -32.663 10.257 1.00 87.25 140 GLU A O 1
ATOM 1100 N N . ALA A 1 141 ? -14.233 -31.192 11.698 1.00 85.19 141 ALA A N 1
ATOM 1101 C CA . ALA A 1 141 ? -15.482 -30.944 12.415 1.00 85.19 141 ALA A CA 1
ATOM 1102 C C . ALA A 1 141 ? -16.577 -30.355 11.506 1.00 85.19 141 ALA A C 1
ATOM 1104 O O . ALA A 1 141 ? -17.727 -30.790 11.572 1.00 85.19 141 ALA A O 1
ATOM 1105 N N . VAL A 1 142 ? -16.220 -29.435 10.600 1.00 86.81 142 VAL A N 1
ATOM 1106 C CA . VAL A 1 142 ? -17.148 -28.844 9.617 1.00 86.81 142 VAL A CA 1
ATOM 1107 C C . VAL A 1 142 ? -17.672 -29.889 8.625 1.00 86.81 142 VAL A C 1
ATOM 1109 O O . VAL A 1 142 ? -18.818 -29.795 8.186 1.00 86.81 142 VAL A O 1
ATOM 1112 N N . LYS A 1 143 ? -16.878 -30.917 8.286 1.00 87.19 143 LYS A N 1
ATOM 1113 C CA . LYS A 1 143 ? -17.340 -32.034 7.436 1.00 87.19 143 LYS A CA 1
ATOM 1114 C C . LYS A 1 143 ? -18.394 -32.900 8.132 1.00 87.19 143 LYS A C 1
ATOM 1116 O O . LYS A 1 143 ? -19.209 -33.516 7.449 1.00 87.19 143 LYS A O 1
ATOM 1121 N N . ILE A 1 144 ? -18.376 -32.958 9.464 1.00 87.25 144 ILE A N 1
ATOM 1122 C CA . ILE A 1 144 ? -19.303 -33.762 10.272 1.00 87.25 144 ILE A CA 1
ATOM 1123 C C . ILE A 1 144 ? -20.608 -32.997 10.539 1.00 87.25 144 ILE A C 1
ATOM 1125 O O . ILE A 1 144 ? -21.682 -33.600 10.539 1.00 87.25 144 ILE A O 1
ATOM 1129 N N . GLY A 1 145 ? -20.544 -31.679 10.743 1.00 84.00 145 GLY A N 1
ATOM 1130 C CA . GLY A 1 145 ? -21.728 -30.859 10.993 1.00 84.00 145 GLY A CA 1
ATOM 1131 C C . GLY A 1 145 ? -21.416 -29.416 11.389 1.00 84.00 145 GLY A C 1
ATOM 1132 O O . GLY A 1 145 ? -20.330 -28.898 11.146 1.00 84.00 145 GLY A O 1
ATOM 1133 N N . ILE A 1 146 ? -22.399 -28.742 11.995 1.00 82.00 146 ILE A N 1
ATOM 1134 C CA . ILE A 1 146 ? -22.248 -27.359 12.468 1.00 82.00 146 ILE A CA 1
ATOM 1135 C C . ILE A 1 146 ? -21.328 -27.345 13.692 1.00 82.00 146 ILE A C 1
ATOM 1137 O O . ILE A 1 146 ? -21.588 -28.033 14.678 1.00 82.00 146 ILE A O 1
ATOM 1141 N N . VAL A 1 147 ? -20.279 -26.525 13.639 1.00 83.50 147 VAL A N 1
ATOM 1142 C CA . VAL A 1 147 ? -19.365 -26.308 14.766 1.00 83.50 147 VAL A CA 1
ATOM 1143 C C . VAL A 1 147 ? -19.927 -25.202 15.655 1.00 83.50 147 VAL A C 1
ATOM 1145 O O . VAL A 1 147 ? -19.938 -24.027 15.283 1.00 83.50 147 VAL A O 1
ATOM 1148 N N . GLU A 1 148 ? -20.419 -25.578 16.832 1.00 82.69 148 GLU A N 1
ATOM 1149 C CA . GLU A 1 148 ? -20.901 -24.626 17.832 1.00 82.69 148 GLU A CA 1
ATOM 1150 C C . GLU A 1 148 ? -19.745 -23.739 18.329 1.00 82.69 148 GLU A C 1
ATOM 1152 O O . GLU A 1 148 ? -18.630 -24.212 18.537 1.00 82.69 148 GLU A O 1
ATOM 1157 N N . GLY A 1 149 ? -19.983 -22.431 18.472 1.00 82.56 149 GLY A N 1
ATOM 1158 C CA . GLY A 1 149 ? -18.950 -21.486 18.920 1.00 82.56 149 GLY A CA 1
ATOM 1159 C C . GLY A 1 149 ? -17.867 -21.149 17.884 1.00 82.56 149 GLY A C 1
ATOM 1160 O O . GLY A 1 149 ? -16.887 -20.494 18.234 1.00 82.56 149 GLY A O 1
ATOM 1161 N N . PHE A 1 150 ? -18.042 -21.528 16.610 1.00 83.38 150 PHE A N 1
ATOM 1162 C CA . PHE A 1 150 ? -17.093 -21.233 15.523 1.00 83.38 150 PHE A CA 1
ATOM 1163 C C . PHE A 1 150 ? -16.645 -19.763 15.489 1.00 83.38 150 PHE A C 1
ATOM 1165 O O . PHE A 1 150 ? -15.451 -19.469 15.405 1.00 83.38 150 PHE A O 1
ATOM 1172 N N . GLY A 1 151 ? -17.609 -18.839 15.574 1.00 83.88 151 GLY A N 1
ATOM 1173 C CA . GLY A 1 151 ? -17.344 -17.403 15.541 1.00 83.88 151 GLY A CA 1
ATOM 1174 C C . GLY A 1 151 ? -16.419 -16.966 16.674 1.00 83.88 151 GLY A C 1
ATOM 1175 O O . GLY A 1 151 ? -15.404 -16.329 16.415 1.00 83.88 151 GLY A O 1
ATOM 1176 N N . GLU A 1 152 ? -16.727 -17.363 17.907 1.00 84.62 152 GLU A N 1
ATOM 1177 C CA . GLU A 1 152 ? -15.938 -17.023 19.099 1.00 84.62 152 GLU A CA 1
ATOM 1178 C C . GLU A 1 152 ? -14.532 -17.632 19.080 1.00 84.62 152 GLU A C 1
ATOM 1180 O O . GLU A 1 152 ? -13.559 -16.992 19.472 1.00 84.62 152 GLU A O 1
ATOM 1185 N N . MET A 1 153 ? -14.393 -18.872 18.610 1.00 82.56 153 MET A N 1
ATOM 1186 C CA . MET A 1 153 ? -13.101 -19.557 18.644 1.00 82.56 153 MET A CA 1
ATOM 1187 C C . MET A 1 153 ? -12.146 -19.086 17.548 1.00 82.56 153 MET A C 1
ATOM 1189 O O . MET A 1 153 ? -10.956 -18.918 17.807 1.00 82.56 153 MET A O 1
ATOM 1193 N N . PHE A 1 154 ? -12.645 -18.885 16.327 1.00 80.38 154 PHE A N 1
ATOM 1194 C CA . PHE A 1 154 ? -11.778 -18.709 15.157 1.00 80.38 154 PHE A CA 1
ATOM 1195 C C . PHE A 1 154 ? -11.852 -17.315 14.548 1.00 80.38 154 PHE A C 1
ATOM 1197 O O . PHE A 1 154 ? -10.853 -16.808 14.041 1.00 80.38 154 PHE A O 1
ATOM 1204 N N . VAL A 1 155 ? -13.016 -16.671 14.608 1.00 86.62 155 VAL A N 1
ATOM 1205 C CA . VAL A 1 155 ? -13.242 -15.387 13.936 1.00 86.62 155 VAL A CA 1
ATOM 1206 C C . VAL A 1 155 ? -13.035 -14.214 14.901 1.00 86.62 155 VAL A C 1
ATOM 1208 O O . VAL A 1 155 ? -12.431 -13.207 14.528 1.00 86.62 155 VAL A O 1
ATOM 1211 N N . HIS A 1 156 ? -13.443 -14.359 16.163 1.00 88.12 156 HIS A N 1
ATOM 1212 C CA . HIS A 1 156 ? -13.314 -13.330 17.193 1.00 88.12 156 HIS A CA 1
ATOM 1213 C C . HIS A 1 156 ? -11.858 -12.909 17.477 1.00 88.12 156 HIS A C 1
ATOM 1215 O O . HIS A 1 156 ? -11.625 -11.707 17.629 1.00 88.12 156 HIS A O 1
ATOM 1221 N N . PRO A 1 157 ? -10.841 -13.803 17.498 1.00 88.12 157 PRO A N 1
ATOM 1222 C CA . PRO A 1 157 ? -9.450 -13.375 17.660 1.00 88.12 157 PRO A CA 1
ATOM 1223 C C . PRO A 1 157 ? -8.983 -12.451 16.527 1.00 88.12 157 PRO A C 1
ATOM 1225 O O . PRO A 1 157 ? -8.436 -11.380 16.790 1.00 88.12 157 PRO A O 1
ATOM 1228 N N . ALA A 1 158 ? -9.262 -12.817 15.271 1.00 87.50 158 ALA A N 1
ATOM 1229 C CA . ALA A 1 158 ? -8.916 -12.000 14.107 1.00 87.50 158 ALA A CA 1
ATOM 1230 C C . ALA A 1 158 ? -9.669 -10.660 14.111 1.00 87.50 158 ALA A C 1
ATOM 1232 O O . ALA A 1 158 ? -9.076 -9.609 13.855 1.00 87.50 158 ALA A O 1
ATOM 1233 N N . TYR A 1 159 ? -10.953 -10.685 14.476 1.00 89.44 159 TYR A N 1
ATOM 1234 C CA . TYR A 1 159 ? -11.762 -9.487 14.676 1.00 89.44 159 TYR A CA 1
ATOM 1235 C C . TYR A 1 159 ? -11.172 -8.576 15.759 1.00 89.44 159 TYR A C 1
ATOM 1237 O O . TYR A 1 159 ? -10.953 -7.391 15.523 1.00 89.44 159 TYR A O 1
ATOM 1245 N N . THR A 1 160 ? -10.814 -9.126 16.920 1.00 90.75 160 THR A N 1
ATOM 1246 C CA . THR A 1 160 ? -10.199 -8.373 18.021 1.00 90.75 160 THR A CA 1
ATOM 1247 C C . THR A 1 160 ? -8.894 -7.708 17.578 1.00 90.75 160 THR A C 1
ATOM 1249 O O . THR A 1 160 ? -8.653 -6.538 17.887 1.00 90.75 160 THR A O 1
ATOM 1252 N N . THR A 1 161 ? -8.049 -8.412 16.818 1.00 91.94 161 THR A N 1
ATOM 1253 C CA . THR A 1 161 ? -6.825 -7.838 16.239 1.00 91.94 161 THR A CA 1
ATOM 1254 C C . THR A 1 161 ? -7.137 -6.696 15.274 1.00 91.94 161 THR A C 1
ATOM 1256 O O . THR A 1 161 ? -6.499 -5.645 15.349 1.00 91.94 161 THR A O 1
ATOM 1259 N N . LEU A 1 162 ? -8.140 -6.855 14.408 1.00 92.56 162 LEU A N 1
ATOM 1260 C CA . LEU A 1 162 ? -8.578 -5.810 13.483 1.00 92.56 162 LEU A CA 1
ATOM 1261 C C . LEU A 1 162 ? -9.060 -4.552 14.223 1.00 92.56 162 LEU A C 1
ATOM 1263 O O . LEU A 1 162 ? -8.577 -3.458 13.930 1.00 92.56 162 LEU A O 1
ATOM 1267 N N . ILE A 1 163 ? -9.936 -4.688 15.222 1.00 94.31 163 ILE A N 1
ATOM 1268 C CA . ILE A 1 163 ? -10.437 -3.547 16.007 1.00 94.31 163 ILE A CA 1
ATOM 1269 C C . ILE A 1 163 ? -9.294 -2.841 16.755 1.00 9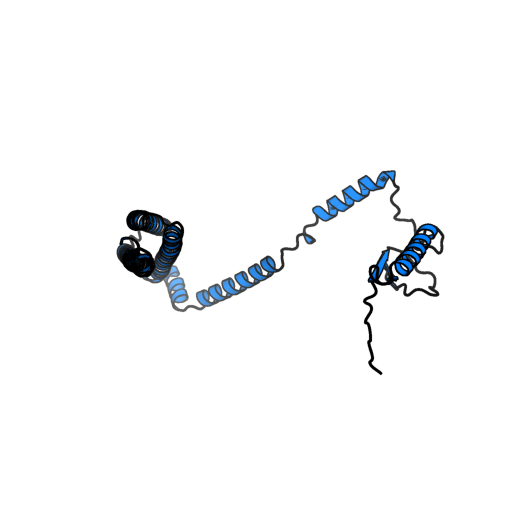4.31 163 ILE A C 1
ATOM 1271 O O . ILE A 1 163 ? -9.227 -1.609 16.784 1.00 94.31 163 ILE A O 1
ATOM 1275 N N . ASN A 1 164 ? -8.338 -3.594 17.309 1.00 94.00 164 ASN A N 1
ATOM 1276 C CA . ASN A 1 164 ? -7.147 -3.016 17.936 1.00 94.00 164 ASN A CA 1
ATOM 1277 C C . ASN A 1 164 ? -6.256 -2.260 16.936 1.00 94.00 164 ASN A C 1
ATOM 1279 O O . ASN A 1 164 ? -5.700 -1.216 17.283 1.00 94.00 164 ASN A O 1
ATOM 1283 N N . ASN A 1 165 ? -6.138 -2.745 15.698 1.00 93.94 165 ASN A N 1
ATOM 1284 C CA . ASN A 1 165 ? -5.410 -2.047 14.637 1.00 93.94 165 ASN A CA 1
ATOM 1285 C C . ASN A 1 165 ? -6.103 -0.742 14.234 1.00 93.94 165 ASN A C 1
ATOM 1287 O O . ASN A 1 165 ? -5.424 0.272 14.069 1.00 93.94 165 ASN A O 1
ATOM 1291 N N . ILE A 1 166 ? -7.437 -0.739 14.136 1.00 95.12 166 ILE A N 1
ATOM 1292 C CA . ILE A 1 166 ? -8.222 0.481 13.898 1.00 95.12 166 ILE A CA 1
ATOM 1293 C C . ILE A 1 166 ? -7.971 1.479 15.034 1.00 95.12 166 ILE A C 1
ATOM 1295 O O . ILE A 1 166 ? -7.574 2.608 14.758 1.00 95.12 166 ILE A O 1
ATOM 1299 N N . ARG A 1 167 ? -8.061 1.050 16.306 1.00 96.62 167 ARG A N 1
ATOM 1300 C CA . ARG A 1 167 ? -7.719 1.891 17.473 1.00 96.62 167 ARG A CA 1
ATOM 1301 C C . ARG A 1 167 ? -6.328 2.507 17.340 1.00 96.62 167 ARG A C 1
ATOM 1303 O O . ARG A 1 167 ? -6.166 3.714 17.512 1.00 96.62 167 ARG A O 1
ATOM 1310 N N . PHE A 1 168 ? -5.320 1.676 17.073 1.00 95.38 168 PHE A N 1
ATOM 1311 C CA . PHE A 1 168 ? -3.932 2.120 16.974 1.00 95.38 168 PHE A CA 1
ATOM 1312 C C . PHE A 1 168 ? -3.745 3.147 15.855 1.00 95.38 168 PHE A C 1
ATOM 1314 O O . PHE A 1 168 ? -3.097 4.175 16.062 1.00 95.38 168 PHE A O 1
ATOM 1321 N N . ARG A 1 169 ? -4.339 2.889 14.685 1.00 96.56 169 ARG A N 1
ATOM 1322 C CA . ARG A 1 169 ? -4.307 3.801 13.544 1.00 96.56 169 ARG A CA 1
ATOM 1323 C C . ARG A 1 169 ? -4.956 5.139 13.892 1.00 96.56 169 ARG A C 1
ATOM 1325 O O . ARG A 1 169 ? -4.293 6.163 13.755 1.00 96.56 169 ARG A O 1
ATOM 1332 N N . THR A 1 170 ? -6.186 5.129 14.404 1.00 96.69 170 THR A N 1
ATOM 1333 C CA . THR A 1 170 ? -6.908 6.348 14.793 1.00 96.69 170 THR A CA 1
ATOM 1334 C C . THR A 1 170 ? -6.124 7.158 15.826 1.00 96.69 170 THR A C 1
ATOM 1336 O O . THR A 1 170 ? -5.965 8.365 15.673 1.00 96.69 170 THR A O 1
ATOM 1339 N N . PHE A 1 171 ? -5.550 6.510 16.845 1.00 96.56 171 PHE A N 1
ATOM 1340 C CA . PHE A 1 171 ? -4.746 7.210 17.849 1.00 96.56 171 PHE A CA 1
ATOM 1341 C C . PHE A 1 171 ? -3.470 7.823 17.262 1.00 96.56 171 PHE A C 1
ATOM 1343 O O . PHE A 1 171 ? -3.092 8.942 17.606 1.00 96.56 171 PHE A O 1
ATOM 1350 N N . LYS A 1 172 ? -2.793 7.111 16.356 1.00 96.06 172 LYS A N 1
ATOM 1351 C CA . LYS A 1 172 ? -1.616 7.641 15.661 1.00 96.06 172 LYS A CA 1
ATOM 1352 C C . LYS A 1 172 ? -1.974 8.869 14.822 1.00 96.06 172 LYS A C 1
ATOM 1354 O O . LYS A 1 172 ? -1.233 9.847 14.845 1.00 96.06 172 LYS A O 1
ATOM 1359 N N . GLU A 1 173 ? -3.096 8.829 14.112 1.00 96.38 173 GLU A N 1
ATOM 1360 C CA . GLU A 1 173 ? -3.581 9.958 13.318 1.00 96.38 173 GLU A CA 1
ATOM 1361 C C . GLU A 1 173 ? -3.977 11.150 14.197 1.00 96.38 173 GLU A C 1
ATOM 1363 O O . GLU A 1 173 ? -3.601 12.279 13.882 1.00 96.38 173 GLU A O 1
ATOM 1368 N N . PHE A 1 174 ? -4.630 10.909 15.340 1.00 96.56 174 PHE A N 1
ATOM 1369 C CA . PHE A 1 174 ? -4.910 11.941 16.342 1.00 96.56 174 PHE A CA 1
ATOM 1370 C C . PHE A 1 174 ? -3.635 12.675 16.776 1.00 96.56 174 PHE A C 1
ATOM 1372 O O . PHE A 1 174 ? -3.599 13.902 16.738 1.00 96.56 174 PHE A O 1
ATOM 1379 N N . LYS A 1 175 ? -2.562 11.946 17.121 1.00 95.50 175 LYS A N 1
ATOM 1380 C CA . LYS A 1 175 ? -1.277 12.554 17.524 1.00 95.50 175 LYS A CA 1
ATOM 1381 C C . LYS A 1 175 ? -0.710 13.486 16.457 1.00 95.50 175 LYS A C 1
ATOM 1383 O O . LYS A 1 175 ? -0.216 14.561 16.778 1.00 95.50 175 LYS A O 1
ATOM 1388 N N . VAL A 1 176 ? -0.776 13.068 15.192 1.00 96.25 176 VAL A N 1
ATOM 1389 C CA . VAL A 1 176 ? -0.281 13.868 14.064 1.00 96.25 176 VAL A CA 1
ATOM 1390 C C . VAL A 1 176 ? -1.124 15.130 13.888 1.00 96.25 176 VAL A C 1
ATOM 1392 O O . VAL A 1 176 ? -0.561 16.219 13.807 1.00 96.25 176 VAL A O 1
ATOM 1395 N N . LYS A 1 177 ? -2.457 14.997 13.872 1.00 95.88 177 LYS A N 1
ATOM 1396 C CA . LYS A 1 177 ? -3.382 16.132 13.724 1.00 95.88 177 LYS A CA 1
ATOM 1397 C C . LYS A 1 177 ? -3.252 17.122 14.891 1.00 95.88 177 LYS A C 1
ATOM 1399 O O . LYS A 1 177 ? -3.243 18.327 14.665 1.00 95.88 177 LYS A O 1
ATOM 1404 N N . LEU A 1 178 ? -3.082 16.629 16.121 1.00 93.81 178 LEU A N 1
ATOM 1405 C CA . LEU A 1 178 ? -2.864 17.475 17.296 1.00 93.81 178 LEU A CA 1
ATOM 1406 C C . LEU A 1 178 ? -1.554 18.259 17.180 1.00 93.81 178 LEU A C 1
ATOM 1408 O O . LEU A 1 178 ? -1.553 19.467 17.383 1.00 93.81 178 LEU A O 1
ATOM 1412 N N . GLN A 1 179 ? -0.453 17.602 16.806 1.00 92.38 179 GLN A N 1
ATOM 1413 C CA . GLN A 1 179 ? 0.826 18.288 16.621 1.00 92.38 179 GLN A CA 1
ATOM 1414 C C . GLN A 1 179 ? 0.734 19.392 15.556 1.00 92.38 179 GLN A C 1
ATOM 1416 O O . GLN A 1 179 ? 1.266 20.477 15.757 1.00 92.38 179 GLN A O 1
ATOM 1421 N N . GLN A 1 180 ? 0.011 19.146 14.461 1.00 93.88 180 GLN A N 1
ATOM 1422 C CA . GLN A 1 180 ? -0.223 20.154 13.424 1.00 93.88 180 GLN A CA 1
ATOM 1423 C C . GLN A 1 180 ? -0.991 21.370 13.957 1.00 93.88 180 GLN A C 1
ATOM 1425 O O . GLN A 1 180 ? -0.587 22.499 13.692 1.00 93.88 180 GLN A O 1
ATOM 1430 N N . ALA A 1 181 ? -2.052 21.155 14.743 1.00 91.50 181 ALA A N 1
ATOM 1431 C CA . ALA A 1 181 ? -2.806 22.246 15.364 1.00 91.50 181 ALA A CA 1
ATOM 1432 C C . ALA A 1 181 ? -1.921 23.089 16.305 1.00 91.50 181 ALA A C 1
ATOM 1434 O O . ALA A 1 181 ? -1.988 24.321 16.298 1.00 91.50 181 ALA A O 1
ATOM 1435 N N . LEU A 1 182 ? -1.027 22.435 17.061 1.00 88.88 182 LEU A N 1
ATOM 1436 C CA . LEU A 1 182 ? -0.043 23.116 17.909 1.00 88.88 182 LEU A CA 1
ATOM 1437 C C . LEU A 1 182 ? 0.943 23.958 17.088 1.00 88.88 182 LEU A C 1
ATOM 1439 O O . LEU A 1 182 ? 1.185 25.121 17.417 1.00 88.88 182 LEU A O 1
ATOM 1443 N N . ASP A 1 183 ? 1.484 23.400 16.004 1.00 89.19 183 ASP A N 1
ATOM 1444 C CA . ASP A 1 183 ? 2.441 24.089 15.131 1.00 89.19 183 ASP A CA 1
ATOM 1445 C C . ASP A 1 183 ? 1.800 25.305 14.434 1.00 89.19 183 ASP A C 1
ATOM 1447 O O . ASP A 1 183 ? 2.433 26.357 14.284 1.00 89.19 183 ASP A O 1
ATOM 1451 N N . ASN A 1 184 ? 0.515 25.196 14.087 1.00 90.69 184 ASN A N 1
ATOM 1452 C CA . ASN A 1 184 ? -0.296 26.270 13.512 1.00 90.69 184 ASN A CA 1
ATOM 1453 C C . ASN A 1 184 ? -0.748 27.325 14.539 1.00 90.69 184 ASN A C 1
ATOM 1455 O O . ASN A 1 184 ? -1.326 28.341 14.147 1.00 90.69 184 ASN A O 1
ATOM 1459 N N . LYS A 1 185 ? -0.456 27.127 15.835 1.00 86.31 185 LYS A N 1
ATOM 1460 C CA . LYS A 1 185 ? -0.885 27.988 16.955 1.00 86.31 185 LYS A CA 1
ATOM 1461 C C . LYS A 1 185 ? -2.406 28.135 17.052 1.00 86.31 185 LYS A C 1
ATOM 1463 O O . LYS A 1 185 ? -2.907 29.207 17.399 1.00 86.31 185 LYS A O 1
ATOM 1468 N N . GLU A 1 186 ? -3.127 27.070 16.726 1.00 87.56 186 GLU A N 1
ATOM 1469 C CA . GLU A 1 186 ? -4.578 27.011 16.878 1.00 87.56 186 GLU A CA 1
ATOM 1470 C C . GLU A 1 186 ? -4.971 27.016 18.367 1.00 87.56 186 GLU A C 1
ATOM 1472 O O . GLU A 1 186 ? -4.144 26.801 19.260 1.00 87.56 186 GLU A O 1
ATOM 1477 N N . ASP A 1 187 ? -6.243 27.303 18.649 1.00 87.38 187 ASP A N 1
ATOM 1478 C CA . ASP A 1 187 ? -6.781 27.194 20.005 1.00 87.38 187 ASP A CA 1
ATOM 1479 C C . ASP A 1 187 ? -6.734 25.725 20.445 1.00 87.38 187 ASP A C 1
ATOM 1481 O O . ASP A 1 187 ? -7.381 24.869 19.838 1.00 87.38 187 ASP A O 1
ATOM 1485 N N . ILE A 1 188 ? -5.928 25.430 21.466 1.00 84.44 188 ILE A N 1
ATOM 1486 C CA . ILE A 1 188 ? -5.615 24.057 21.877 1.00 84.44 188 ILE A CA 1
ATOM 1487 C C . ILE A 1 188 ? -6.866 23.354 22.400 1.00 84.44 188 ILE A C 1
ATOM 1489 O O . ILE A 1 188 ? -7.120 22.217 22.011 1.00 84.44 188 ILE A O 1
ATOM 1493 N N . ASP A 1 189 ? -7.665 24.022 23.231 1.00 87.31 189 ASP A N 1
ATOM 1494 C CA . ASP A 1 189 ? -8.829 23.408 23.869 1.00 87.31 189 ASP A CA 1
ATOM 1495 C C . ASP A 1 189 ? -9.912 23.100 22.828 1.00 87.31 189 ASP A C 1
ATOM 1497 O O . ASP A 1 189 ? -10.439 21.983 22.778 1.00 87.31 189 ASP A O 1
ATOM 1501 N N . ALA A 1 190 ? -10.177 24.050 21.924 1.00 90.69 190 ALA A N 1
ATOM 1502 C CA . ALA A 1 190 ? -11.115 23.848 20.823 1.00 90.69 190 ALA A CA 1
ATOM 1503 C C . ALA A 1 190 ? -10.633 22.763 19.839 1.00 90.69 190 ALA A C 1
ATOM 1505 O O . ALA A 1 190 ? -11.430 21.936 19.376 1.00 90.69 190 ALA A O 1
ATOM 1506 N N . SER A 1 191 ? -9.328 22.732 19.544 1.00 90.69 191 SER A N 1
ATOM 1507 C CA . SER A 1 191 ? -8.720 21.731 18.657 1.00 90.69 191 SER A CA 1
ATOM 1508 C C . SER A 1 191 ? -8.780 20.337 19.269 1.00 90.69 191 SER A C 1
ATOM 1510 O O . SER A 1 191 ? -9.189 19.390 18.600 1.00 90.69 191 SER A O 1
ATOM 1512 N N . VAL A 1 192 ? -8.436 20.195 20.553 1.00 91.81 192 VAL A N 1
ATOM 1513 C CA . VAL A 1 192 ? -8.501 18.922 21.284 1.00 91.81 192 VAL A CA 1
ATOM 1514 C C . VAL A 1 192 ? -9.926 18.389 21.301 1.00 91.81 192 VAL A C 1
ATOM 1516 O O . VAL A 1 192 ? -10.123 17.209 21.007 1.00 91.81 192 VAL A O 1
ATOM 1519 N N . GLN A 1 193 ? -10.921 19.230 21.594 1.00 93.06 193 GLN A N 1
ATOM 1520 C CA . GLN A 1 193 ? -12.320 18.806 21.586 1.00 93.06 193 GLN A CA 1
ATOM 1521 C C . GLN A 1 193 ? -12.739 18.304 20.196 1.00 93.06 193 GLN A C 1
ATOM 1523 O O . GLN A 1 193 ? -13.201 17.170 20.059 1.00 93.06 193 GLN A O 1
ATOM 1528 N N . THR A 1 194 ? -12.501 19.109 19.159 1.00 94.88 194 THR A N 1
ATOM 1529 C CA . THR A 1 194 ? -12.880 18.786 17.774 1.00 94.88 194 THR A CA 1
ATOM 1530 C C . THR A 1 194 ? -12.195 17.509 17.281 1.00 94.88 194 THR A C 1
ATOM 1532 O O . THR A 1 194 ? -12.832 16.627 16.702 1.00 94.88 194 THR A O 1
ATOM 1535 N N . LEU A 1 195 ? -10.890 17.368 17.534 1.00 95.12 195 LEU A N 1
ATOM 1536 C CA . LEU A 1 195 ? -10.119 16.188 17.142 1.00 95.12 195 LEU A CA 1
ATOM 1537 C C . LEU A 1 195 ? -10.537 14.942 17.921 1.00 95.12 195 LEU A C 1
ATOM 1539 O O . LEU A 1 195 ? -10.526 13.849 17.355 1.00 95.12 195 LEU A O 1
ATOM 1543 N N . THR A 1 196 ? -10.923 15.087 19.190 1.00 94.06 196 THR A N 1
ATOM 1544 C CA . THR A 1 196 ? -11.443 13.979 20.000 1.00 94.06 196 THR A CA 1
ATOM 1545 C C . THR A 1 196 ? -12.755 13.470 19.415 1.00 94.06 196 THR A C 1
ATOM 1547 O O . THR A 1 196 ? -12.874 12.279 19.134 1.00 94.06 196 THR A O 1
ATOM 1550 N N . GLU A 1 197 ? -13.712 14.364 19.158 1.00 95.50 197 GLU A N 1
ATOM 1551 C CA . GLU A 1 197 ? -15.000 14.010 18.551 1.00 95.50 197 GLU A CA 1
ATOM 1552 C C . GLU A 1 197 ? -14.803 13.349 17.178 1.00 95.50 197 GLU A C 1
ATOM 1554 O O . GLU A 1 197 ? -15.332 12.263 16.926 1.00 95.50 197 GLU A O 1
ATOM 1559 N N . SER A 1 198 ? -13.960 13.941 16.326 1.00 96.06 198 SER A N 1
ATOM 1560 C CA . SER A 1 198 ? -13.633 13.399 15.004 1.00 96.06 198 SER A CA 1
ATOM 1561 C C . SER A 1 198 ? -13.003 12.003 15.082 1.00 96.06 198 SER A C 1
ATOM 1563 O O . SER A 1 198 ? -13.424 11.102 14.358 1.00 96.06 198 SER A O 1
ATOM 1565 N N . SER A 1 199 ? -12.050 11.793 15.995 1.00 95.69 199 SER A N 1
ATOM 1566 C CA . SER A 1 199 ? -11.357 10.507 16.154 1.00 95.69 199 SER A CA 1
ATOM 1567 C C . SER A 1 199 ? -12.297 9.406 16.641 1.00 95.69 199 SER A C 1
ATOM 1569 O O . SER A 1 199 ? -12.220 8.270 16.177 1.00 95.69 199 SER A O 1
ATOM 1571 N N . ILE A 1 200 ? -13.216 9.723 17.558 1.00 95.62 200 ILE A N 1
ATOM 1572 C CA . ILE A 1 200 ? -14.212 8.755 18.033 1.00 95.62 200 ILE A CA 1
ATOM 1573 C C . ILE A 1 200 ? -15.183 8.374 16.908 1.00 95.62 200 ILE A C 1
ATOM 1575 O O . ILE A 1 200 ? -15.520 7.197 16.771 1.00 95.62 200 ILE A O 1
ATOM 1579 N N . ILE A 1 201 ? -15.605 9.334 16.079 1.00 95.38 201 ILE A N 1
ATOM 1580 C CA . ILE A 1 201 ? -16.448 9.063 14.904 1.00 95.38 201 ILE A CA 1
ATOM 1581 C C . ILE A 1 201 ? -15.715 8.158 13.908 1.00 95.38 201 ILE A C 1
ATOM 1583 O O . ILE A 1 201 ? -16.276 7.152 13.478 1.00 95.38 201 ILE A O 1
ATOM 1587 N N . GLU A 1 202 ? -14.462 8.476 13.583 1.00 95.00 202 GLU A N 1
ATOM 1588 C CA . GLU A 1 202 ? -13.633 7.696 12.660 1.00 95.00 202 GLU A CA 1
ATOM 1589 C C . GLU A 1 202 ? -13.424 6.257 13.154 1.00 95.00 202 GLU A C 1
ATOM 1591 O O . GLU A 1 202 ? -13.594 5.300 12.396 1.00 95.00 202 GLU A O 1
ATOM 1596 N N . PHE A 1 203 ? -13.146 6.087 14.449 1.00 96.62 203 PHE A N 1
ATOM 1597 C CA . PHE A 1 203 ? -13.045 4.767 15.066 1.00 96.62 203 PHE A CA 1
ATOM 1598 C C . PHE A 1 203 ? -14.358 3.979 14.963 1.00 96.62 203 PHE A C 1
ATOM 1600 O O . PHE A 1 203 ? -14.348 2.816 14.556 1.00 96.62 203 PHE A O 1
ATOM 1607 N N . ASN A 1 204 ? -15.494 4.597 15.308 1.00 94.62 204 ASN A N 1
ATOM 1608 C CA . ASN A 1 204 ? -16.801 3.937 15.253 1.00 94.62 204 ASN A CA 1
ATOM 1609 C C . ASN A 1 204 ? -17.177 3.542 13.818 1.00 94.62 204 ASN A C 1
ATOM 1611 O O . ASN A 1 204 ? -17.709 2.451 13.609 1.00 94.62 204 ASN A O 1
ATOM 1615 N N . HIS A 1 205 ? -16.873 4.391 12.833 1.00 94.31 205 HIS A N 1
ATOM 1616 C CA . HIS A 1 205 ? -17.058 4.069 11.420 1.00 94.31 205 HIS A CA 1
ATOM 1617 C C . HIS A 1 205 ? -16.223 2.849 11.025 1.00 94.31 205 HIS A C 1
ATOM 1619 O O . HIS A 1 205 ? -16.774 1.867 10.537 1.00 94.31 205 HIS A O 1
ATOM 1625 N N . GLY A 1 206 ? -14.919 2.853 11.327 1.00 92.94 206 GLY A N 1
ATOM 1626 C CA . GLY A 1 206 ? -14.050 1.709 11.041 1.00 92.94 206 GLY A CA 1
ATOM 1627 C C . GLY A 1 206 ? -14.520 0.412 11.713 1.00 92.94 206 GLY A C 1
ATOM 1628 O O . GLY A 1 206 ? -14.454 -0.656 11.110 1.00 92.94 206 GLY A O 1
ATOM 1629 N N . CYS A 1 207 ? -15.048 0.487 12.939 1.00 91.69 207 CYS A N 1
ATOM 1630 C CA . CYS A 1 207 ? -15.628 -0.675 13.621 1.00 91.69 207 CYS A CA 1
ATOM 1631 C C . CYS A 1 207 ? -16.924 -1.165 12.963 1.00 91.69 207 CYS A C 1
ATOM 1633 O O . CYS A 1 207 ? -17.184 -2.366 12.960 1.00 91.69 207 CYS A O 1
ATOM 1635 N N . THR A 1 208 ? -17.726 -0.251 12.412 1.00 90.06 208 THR A N 1
ATOM 1636 C CA . THR A 1 208 ? -18.960 -0.583 11.686 1.00 90.06 208 THR A CA 1
ATOM 1637 C C . THR A 1 208 ? -18.630 -1.316 10.386 1.00 90.06 208 THR A C 1
ATOM 1639 O O . THR A 1 208 ? -19.237 -2.345 10.105 1.00 90.06 208 THR A O 1
ATOM 1642 N N . ASP A 1 209 ? -17.617 -0.860 9.644 1.00 89.19 209 ASP A N 1
ATOM 1643 C CA . ASP A 1 209 ? -17.151 -1.525 8.417 1.00 89.19 209 ASP A CA 1
ATOM 1644 C C . ASP A 1 209 ? -16.593 -2.933 8.687 1.00 89.19 209 ASP A C 1
ATOM 1646 O O . ASP A 1 209 ? -16.674 -3.821 7.840 1.00 89.19 209 ASP A O 1
ATOM 1650 N N . ALA A 1 210 ? -16.033 -3.145 9.881 1.00 87.56 210 ALA A N 1
ATOM 1651 C CA . ALA A 1 210 ? -15.500 -4.427 10.333 1.00 87.56 210 ALA A CA 1
ATOM 1652 C C . ALA A 1 210 ? -16.553 -5.350 10.981 1.00 87.56 210 ALA A C 1
ATOM 1654 O O . ALA A 1 210 ? -16.224 -6.480 11.351 1.00 87.56 210 ALA A O 1
ATOM 1655 N N . ALA A 1 211 ? -17.790 -4.883 11.184 1.00 87.38 211 ALA A N 1
ATOM 1656 C CA . ALA A 1 211 ? -18.794 -5.610 11.950 1.00 87.38 211 ALA A CA 1
ATOM 1657 C C . ALA A 1 211 ? -19.270 -6.872 11.217 1.00 87.38 211 ALA A C 1
ATOM 1659 O O . ALA A 1 211 ? -19.704 -6.832 10.064 1.00 87.38 211 ALA A O 1
ATOM 1660 N N . ILE A 1 212 ? -19.249 -8.004 11.922 1.00 85.75 212 ILE A N 1
ATOM 1661 C CA . ILE A 1 212 ? -19.806 -9.261 11.422 1.00 85.75 212 ILE A CA 1
ATOM 1662 C C . ILE A 1 212 ? -21.285 -9.317 11.790 1.00 85.75 212 ILE A C 1
ATOM 1664 O O . ILE A 1 212 ? -21.657 -9.202 12.961 1.00 85.75 212 ILE A O 1
ATOM 1668 N N . LYS A 1 213 ? -22.131 -9.490 10.771 1.00 80.81 213 LYS A N 1
ATOM 1669 C CA . LYS A 1 213 ? -23.582 -9.590 10.936 1.00 80.81 213 LYS A CA 1
ATOM 1670 C C . LYS A 1 213 ? -23.923 -10.711 11.928 1.00 80.81 213 LYS A C 1
ATOM 1672 O O . LYS A 1 213 ? -23.341 -11.788 11.863 1.00 80.81 213 LYS A O 1
ATOM 1677 N N . ASP A 1 214 ? -24.851 -10.429 12.839 1.00 75.56 214 ASP A N 1
ATOM 1678 C CA . ASP A 1 214 ? -25.379 -11.350 13.859 1.00 75.56 214 ASP A CA 1
ATOM 1679 C C . ASP A 1 214 ? -24.404 -11.762 14.986 1.00 75.56 214 ASP A C 1
ATOM 1681 O O . ASP A 1 214 ? -24.834 -12.394 15.947 1.00 75.56 214 ASP A O 1
ATOM 1685 N N . ALA A 1 215 ? -23.128 -11.350 14.945 1.00 81.81 215 ALA A N 1
ATOM 1686 C CA . ALA A 1 215 ? -22.152 -11.661 15.999 1.00 81.81 215 ALA A CA 1
ATOM 1687 C C . ALA A 1 215 ? -22.319 -10.799 17.267 1.00 81.81 215 ALA A C 1
ATOM 1689 O O . ALA A 1 215 ? -22.058 -11.262 18.373 1.00 81.81 215 ALA A O 1
ATOM 1690 N N . ASN A 1 216 ? -22.770 -9.546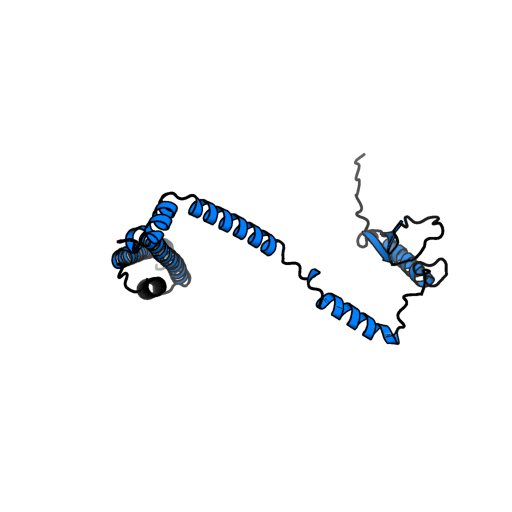 17.113 1.00 82.38 216 ASN A N 1
ATOM 1691 C CA . ASN A 1 216 ? -22.986 -8.583 18.206 1.00 82.38 216 ASN A CA 1
ATOM 1692 C C . ASN A 1 216 ? -21.789 -8.445 19.180 1.00 82.38 216 ASN A C 1
ATOM 1694 O O . ASN A 1 216 ? -21.971 -8.283 20.388 1.00 82.38 216 ASN A O 1
ATOM 1698 N N . TRP A 1 217 ? -20.560 -8.528 18.661 1.00 89.75 217 TRP A N 1
ATOM 1699 C CA . TRP A 1 217 ? -19.349 -8.397 19.470 1.00 89.75 217 TRP A CA 1
ATOM 1700 C C . TRP A 1 217 ? -19.130 -6.964 19.948 1.00 89.75 217 TRP A C 1
ATOM 1702 O O . TRP A 1 217 ? -19.242 -6.007 19.181 1.00 89.75 217 TRP A O 1
ATOM 1712 N N . ASP A 1 218 ? -18.813 -6.824 21.236 1.00 86.00 218 ASP A N 1
ATOM 1713 C CA . ASP A 1 218 ? -18.695 -5.524 21.883 1.00 86.00 218 ASP A CA 1
ATOM 1714 C C . ASP A 1 218 ? -17.348 -4.846 21.596 1.00 86.00 218 ASP A C 1
ATOM 1716 O O . ASP A 1 218 ? -16.274 -5.374 21.885 1.00 86.00 218 ASP A O 1
ATOM 1720 N N . VAL A 1 219 ? -17.413 -3.613 21.093 1.00 91.31 219 VAL A N 1
ATOM 1721 C CA . VAL A 1 219 ? -16.249 -2.741 20.865 1.00 91.31 219 VAL A CA 1
ATOM 1722 C C . VAL A 1 219 ? -16.119 -1.634 21.913 1.00 91.31 219 VAL A C 1
ATOM 1724 O O . VAL A 1 219 ? -15.180 -0.834 21.859 1.00 91.31 219 VAL A O 1
ATOM 1727 N N . SER A 1 220 ? -17.043 -1.563 22.878 1.00 92.50 220 SER A N 1
ATOM 1728 C CA . SER A 1 220 ? -17.122 -0.475 23.855 1.00 92.50 220 SER A CA 1
ATOM 1729 C C . SER A 1 220 ? -15.861 -0.364 24.710 1.00 92.50 220 SER A C 1
ATOM 1731 O O . SER A 1 220 ? -15.354 0.740 24.908 1.00 92.50 220 SER A O 1
ATOM 1733 N N . SER A 1 221 ? -15.300 -1.498 25.138 1.00 91.44 221 SER A N 1
ATOM 1734 C CA . SER A 1 221 ? -14.045 -1.552 25.892 1.00 91.44 221 SER A CA 1
ATOM 1735 C C . SER A 1 221 ? -12.894 -0.920 25.103 1.00 91.44 221 SER A C 1
ATOM 1737 O O . SER A 1 221 ? -12.228 -0.002 25.585 1.00 91.44 221 SER A O 1
ATOM 1739 N N . THR A 1 222 ? -12.718 -1.317 23.840 1.00 92.19 222 THR A N 1
ATOM 1740 C CA . THR A 1 222 ? -11.656 -0.786 22.975 1.00 92.19 222 THR A CA 1
ATOM 1741 C C . THR A 1 222 ? -11.831 0.706 22.692 1.00 92.19 222 THR A C 1
ATOM 1743 O O . THR A 1 222 ? -10.848 1.450 22.704 1.00 92.19 222 THR A O 1
ATOM 1746 N N . ARG A 1 223 ? -13.076 1.162 22.510 1.00 95.12 223 ARG A N 1
ATOM 1747 C CA . ARG A 1 223 ? -13.420 2.585 22.370 1.00 95.12 223 ARG A CA 1
ATOM 1748 C C . ARG A 1 223 ? -13.072 3.384 23.625 1.00 95.12 223 ARG A C 1
ATOM 1750 O O . ARG A 1 223 ? -12.541 4.486 23.525 1.00 95.12 223 ARG A O 1
ATOM 1757 N N . ASN A 1 224 ? -13.360 2.842 24.806 1.00 94.50 224 ASN A N 1
ATOM 1758 C CA . ASN A 1 224 ? -13.070 3.513 26.073 1.00 94.50 224 ASN A CA 1
ATOM 1759 C C . ASN A 1 224 ? -11.557 3.644 26.292 1.00 94.50 224 ASN A C 1
ATOM 1761 O O . ASN A 1 224 ? -11.094 4.698 26.725 1.00 94.50 224 ASN A O 1
ATOM 1765 N N . ILE A 1 225 ? -10.785 2.617 25.920 1.00 93.81 225 ILE A N 1
ATOM 1766 C CA . ILE A 1 225 ? -9.316 2.676 25.921 1.00 93.81 225 ILE A CA 1
ATOM 1767 C C . ILE A 1 225 ? -8.829 3.785 24.981 1.00 93.81 225 ILE A C 1
ATOM 1769 O O . ILE A 1 225 ? -8.051 4.631 25.408 1.00 93.81 225 ILE A O 1
ATOM 1773 N N . LEU A 1 226 ? -9.346 3.852 23.745 1.00 96.12 226 LEU A N 1
ATOM 1774 C CA . LEU A 1 226 ? -9.007 4.930 22.805 1.00 96.12 226 LEU A CA 1
ATOM 1775 C C . LEU A 1 226 ? -9.285 6.316 23.399 1.00 96.12 226 LEU A C 1
ATOM 1777 O O . LEU A 1 226 ? -8.439 7.203 23.334 1.00 96.12 226 LEU A O 1
ATOM 1781 N N . SER A 1 227 ? -10.470 6.498 23.984 1.00 95.19 227 SER A N 1
ATOM 1782 C CA . SER A 1 227 ? -10.863 7.768 24.595 1.00 95.19 227 SER A CA 1
ATOM 1783 C C . SER A 1 227 ? -9.935 8.159 25.746 1.00 95.19 227 SER A C 1
ATOM 1785 O O . SER A 1 227 ? -9.617 9.338 25.894 1.00 95.19 227 SER A O 1
ATOM 1787 N N . SER A 1 228 ? -9.498 7.187 26.549 1.00 95.44 228 SER A N 1
ATOM 1788 C CA . SER A 1 228 ? -8.539 7.404 27.633 1.00 95.44 228 SER A CA 1
ATOM 1789 C C . SER A 1 228 ? -7.161 7.800 27.099 1.00 95.44 228 SER A C 1
ATOM 1791 O O . SER A 1 228 ? -6.568 8.758 27.593 1.00 95.44 228 SER A O 1
ATOM 1793 N N . ASP A 1 229 ? -6.668 7.108 26.069 1.00 95.56 229 ASP A N 1
ATOM 1794 C CA . ASP A 1 229 ? -5.366 7.379 25.449 1.00 95.56 229 ASP A CA 1
ATOM 1795 C C . ASP A 1 229 ? -5.320 8.772 24.805 1.00 95.56 229 ASP A C 1
ATOM 1797 O O . ASP A 1 229 ? -4.350 9.515 24.980 1.00 95.56 229 ASP A O 1
ATOM 1801 N N . ILE A 1 230 ? -6.387 9.151 24.091 1.00 95.06 230 ILE A N 1
ATOM 1802 C CA . ILE A 1 230 ? -6.554 10.485 23.499 1.00 95.06 230 ILE A CA 1
ATOM 1803 C C . ILE A 1 230 ? -6.511 11.556 24.586 1.00 95.06 230 ILE A C 1
ATOM 1805 O O . ILE A 1 230 ? -5.717 12.493 24.492 1.00 95.06 230 ILE A O 1
ATOM 1809 N N . LYS A 1 231 ? -7.322 11.394 25.638 1.00 94.00 231 LYS A N 1
ATOM 1810 C CA . LYS A 1 231 ? -7.412 12.360 26.735 1.00 94.00 231 LYS A CA 1
ATOM 1811 C C . LYS A 1 231 ? -6.067 12.542 27.437 1.00 94.00 231 LYS A C 1
ATOM 1813 O O . LYS A 1 231 ? -5.607 13.670 27.575 1.00 94.00 231 LYS A O 1
ATOM 1818 N N . GLY A 1 232 ? -5.405 11.446 27.812 1.00 92.25 232 GLY A N 1
ATOM 1819 C CA . GLY A 1 232 ? -4.100 11.511 28.472 1.00 92.25 232 GLY A CA 1
ATOM 1820 C C . GLY A 1 232 ? -3.021 12.156 27.594 1.00 92.25 232 GLY A C 1
ATOM 1821 O O . GLY A 1 232 ? -2.181 12.915 28.085 1.00 92.25 232 GLY A O 1
ATOM 1822 N N . HIS A 1 233 ? -3.055 11.911 26.279 1.00 93.12 233 HIS A N 1
ATOM 1823 C CA . HIS A 1 233 ? -2.128 12.559 25.354 1.00 93.12 233 HIS A CA 1
ATOM 1824 C C . HIS A 1 233 ? -2.404 14.061 25.205 1.00 93.12 233 HIS A C 1
ATOM 1826 O O . HIS A 1 233 ? -1.460 14.850 25.220 1.00 93.12 233 HIS A O 1
ATOM 1832 N N . ALA A 1 234 ? -3.674 14.458 25.110 1.00 91.19 234 ALA A N 1
ATOM 1833 C CA . ALA A 1 234 ? -4.075 15.857 25.030 1.00 91.19 234 ALA A CA 1
ATOM 1834 C C . ALA A 1 234 ? -3.684 16.643 26.290 1.00 91.19 234 ALA A C 1
ATOM 1836 O O . ALA A 1 234 ? -3.070 17.699 26.179 1.00 91.19 234 ALA A O 1
ATOM 1837 N N . GLU A 1 235 ? -3.942 16.095 27.482 1.00 90.00 235 GLU A N 1
ATOM 1838 C CA . GLU A 1 235 ? -3.540 16.707 28.758 1.00 90.00 235 GLU A CA 1
ATOM 1839 C C . GLU A 1 235 ? -2.024 16.933 28.822 1.00 90.00 235 GLU A C 1
ATOM 1841 O O . GLU A 1 235 ? -1.559 18.013 29.187 1.00 90.00 235 GLU A O 1
ATOM 1846 N N . THR A 1 236 ? -1.240 15.936 28.399 1.00 88.50 236 THR A N 1
ATOM 1847 C CA . THR A 1 236 ? 0.225 16.047 28.348 1.00 88.50 236 THR A CA 1
ATOM 1848 C C . THR A 1 236 ? 0.673 17.153 27.387 1.00 88.50 236 THR A C 1
ATOM 1850 O O . THR A 1 236 ? 1.601 17.904 27.697 1.00 88.50 236 THR A O 1
ATOM 1853 N N . ALA A 1 237 ? 0.020 17.270 26.229 1.00 86.31 237 ALA A N 1
ATOM 1854 C CA . ALA A 1 237 ? 0.330 18.286 25.230 1.00 86.31 237 ALA A CA 1
ATOM 1855 C C . ALA A 1 237 ? 0.009 19.706 25.728 1.00 86.31 237 ALA A C 1
ATOM 1857 O O . ALA A 1 237 ? 0.853 20.594 25.600 1.00 86.31 237 ALA A O 1
ATOM 1858 N N . SER A 1 238 ? -1.151 19.906 26.364 1.00 84.12 238 SER A N 1
ATOM 1859 C CA . SER A 1 238 ? -1.533 21.199 26.947 1.00 84.12 238 SER A CA 1
ATOM 1860 C C . SER A 1 238 ? -0.550 21.647 28.031 1.00 84.12 238 SER A C 1
ATOM 1862 O O . SER A 1 238 ? -0.051 22.770 27.983 1.00 84.12 238 SER A O 1
ATOM 1864 N N . VAL A 1 239 ? -0.170 20.747 28.949 1.00 84.38 239 VAL A N 1
ATOM 1865 C CA . VAL A 1 239 ? 0.823 21.046 30.000 1.00 84.38 239 VAL A CA 1
ATOM 1866 C C . VAL A 1 239 ? 2.170 21.453 29.400 1.00 84.38 239 VAL A C 1
ATOM 1868 O O . VAL A 1 239 ? 2.821 22.382 29.883 1.00 84.38 239 VAL A O 1
ATOM 1871 N N . PHE A 1 240 ? 2.609 20.775 28.339 1.00 82.88 240 PHE A N 1
ATOM 1872 C CA . PHE A 1 240 ? 3.877 21.086 27.687 1.00 82.88 240 PHE A CA 1
ATOM 1873 C C . PHE A 1 240 ? 3.871 22.468 27.017 1.00 82.88 240 PHE A C 1
ATOM 1875 O O . PHE A 1 240 ? 4.853 23.209 27.125 1.00 82.88 240 PHE A O 1
ATOM 1882 N N . GLU A 1 241 ? 2.771 22.849 26.367 1.00 79.94 241 GLU A N 1
ATOM 1883 C CA . GLU A 1 241 ? 2.619 24.183 25.777 1.00 79.94 241 GLU A CA 1
ATOM 1884 C C . GLU A 1 241 ? 2.519 25.291 26.830 1.00 79.94 241 GLU A C 1
ATOM 1886 O O . GLU A 1 241 ? 3.133 26.353 26.671 1.00 79.94 241 GLU A O 1
ATOM 1891 N N . ASP A 1 242 ? 1.840 25.043 27.948 1.00 79.25 242 ASP A N 1
ATOM 1892 C CA . ASP A 1 242 ? 1.804 25.983 29.069 1.00 79.25 242 ASP A CA 1
ATOM 1893 C C . ASP A 1 242 ? 3.203 26.215 29.656 1.00 79.25 242 ASP A C 1
ATOM 1895 O O . ASP A 1 242 ? 3.612 27.362 29.868 1.00 79.25 242 ASP A O 1
ATOM 1899 N N . LEU A 1 243 ? 3.996 25.150 29.825 1.00 77.31 243 LEU A N 1
ATOM 1900 C CA . LEU A 1 243 ? 5.391 25.251 30.265 1.00 77.31 243 LEU A CA 1
ATOM 1901 C C . LEU A 1 243 ? 6.258 26.052 29.282 1.00 77.31 243 LEU A C 1
ATOM 1903 O O . LEU A 1 243 ? 7.079 26.870 29.712 1.00 77.31 243 LEU A O 1
ATOM 1907 N N . LYS A 1 244 ? 6.067 25.879 27.966 1.00 78.38 244 LYS A N 1
ATOM 1908 C CA . LYS A 1 244 ? 6.745 26.708 26.954 1.00 78.38 244 LYS A CA 1
ATOM 1909 C C . LYS A 1 244 ? 6.372 28.181 27.092 1.00 78.38 244 LYS A C 1
ATOM 1911 O O . LYS A 1 244 ? 7.261 29.034 27.037 1.00 78.38 244 LYS A O 1
ATOM 1916 N N . ARG A 1 245 ? 5.087 28.499 27.292 1.00 74.19 245 ARG A N 1
ATOM 1917 C CA . ARG A 1 245 ? 4.622 29.885 27.478 1.00 74.19 245 ARG A CA 1
ATOM 1918 C C . ARG A 1 245 ? 5.235 30.528 28.719 1.00 74.19 245 ARG A C 1
ATOM 1920 O O . ARG A 1 245 ? 5.647 31.682 28.634 1.00 74.19 245 ARG A O 1
ATOM 1927 N N . VAL A 1 246 ? 5.318 29.813 29.842 1.00 74.75 246 VAL A N 1
ATOM 1928 C CA . VAL A 1 246 ? 5.927 30.331 31.083 1.00 74.75 246 VAL A CA 1
ATOM 1929 C C . VAL A 1 246 ? 7.419 30.612 30.886 1.00 74.75 246 VAL A C 1
ATOM 1931 O O . VAL A 1 246 ? 7.865 31.724 31.147 1.00 74.75 246 VAL A O 1
ATOM 1934 N N . ASN A 1 247 ? 8.174 29.679 30.301 1.00 66.31 247 ASN A N 1
ATOM 1935 C CA . ASN A 1 247 ? 9.617 29.846 30.078 1.00 66.31 247 ASN A CA 1
ATOM 1936 C C . ASN A 1 247 ? 9.938 30.968 29.059 1.00 66.31 247 ASN A C 1
ATOM 1938 O O . ASN A 1 247 ? 10.939 31.677 29.175 1.00 66.31 247 ASN A O 1
ATOM 1942 N N . LEU A 1 248 ? 9.058 31.187 28.072 1.00 59.78 248 LEU A N 1
ATOM 1943 C CA . LEU A 1 248 ? 9.123 32.354 27.184 1.00 59.78 248 LEU A CA 1
ATOM 1944 C C . LEU A 1 248 ? 8.813 33.661 27.930 1.00 59.78 248 LEU A C 1
ATOM 1946 O O . LEU A 1 248 ? 9.517 34.650 27.730 1.00 59.78 248 LEU A O 1
ATOM 1950 N N . LYS A 1 249 ? 7.804 33.681 28.810 1.00 57.50 249 LYS A N 1
ATOM 1951 C CA . LYS A 1 249 ? 7.460 34.860 29.624 1.00 57.50 249 LYS A CA 1
ATOM 1952 C C . LYS A 1 249 ? 8.573 35.234 30.606 1.00 57.50 249 LYS A C 1
ATOM 1954 O O . LYS A 1 249 ? 8.881 36.420 30.726 1.00 57.50 249 LYS A O 1
ATOM 1959 N N . ASP A 1 250 ? 9.232 34.260 31.225 1.00 57.28 250 ASP A N 1
ATOM 1960 C CA . ASP A 1 250 ? 10.347 34.505 32.148 1.00 57.28 250 ASP A CA 1
ATOM 1961 C C . ASP A 1 250 ? 11.566 35.115 31.436 1.00 57.28 250 ASP A C 1
ATOM 1963 O O . ASP A 1 250 ? 12.244 35.974 31.995 1.00 57.28 250 ASP A O 1
ATOM 1967 N N . LYS A 1 251 ? 11.807 34.767 30.162 1.00 51.72 251 LYS A N 1
ATOM 1968 C CA . LYS A 1 251 ? 12.840 35.418 29.332 1.00 51.72 251 LYS A CA 1
ATOM 1969 C C . LYS A 1 251 ? 12.435 36.799 28.804 1.00 51.72 251 LYS A C 1
ATOM 1971 O O . LYS A 1 251 ? 13.301 37.651 28.630 1.00 51.72 251 LYS A O 1
ATOM 1976 N N . VAL A 1 252 ? 11.147 37.041 28.552 1.00 49.88 252 VAL A N 1
ATOM 1977 C CA . VAL A 1 252 ? 10.639 38.333 28.043 1.00 49.88 252 VAL A CA 1
ATOM 1978 C C . VAL A 1 252 ? 10.510 39.385 29.157 1.00 49.88 252 VAL A C 1
ATOM 1980 O O . VAL A 1 252 ? 10.675 40.576 28.895 1.00 49.88 252 VAL A O 1
ATOM 1983 N N . THR A 1 253 ? 10.308 38.975 30.412 1.00 47.12 253 THR A N 1
ATOM 1984 C CA . THR A 1 253 ? 10.118 39.901 31.548 1.00 47.12 253 THR A CA 1
ATOM 1985 C C . THR A 1 253 ? 11.394 40.675 31.927 1.00 47.12 253 THR A C 1
ATOM 1987 O O . THR A 1 253 ? 11.312 41.749 32.516 1.00 47.12 253 THR A O 1
ATOM 1990 N N . ILE A 1 254 ? 12.584 40.215 31.520 1.00 49.25 254 ILE A N 1
ATOM 1991 C CA . ILE A 1 254 ? 13.869 40.844 31.892 1.00 49.25 254 ILE A CA 1
ATOM 1992 C C . ILE A 1 254 ? 14.173 42.119 31.065 1.00 49.25 254 ILE A C 1
ATOM 1994 O O . ILE A 1 254 ? 15.050 42.896 31.430 1.00 49.25 254 ILE A O 1
ATOM 1998 N N . TYR A 1 255 ? 13.428 42.407 29.989 1.00 44.12 255 TYR A N 1
ATOM 1999 C CA . TYR A 1 255 ? 13.737 43.527 29.080 1.00 44.12 255 TYR A CA 1
ATOM 2000 C C . TYR A 1 255 ? 12.933 44.828 29.298 1.00 44.12 255 TYR A C 1
ATOM 2002 O O . TYR A 1 255 ? 13.155 45.781 28.556 1.00 44.12 255 TYR A O 1
ATOM 2010 N N . TYR A 1 256 ? 12.049 44.929 30.304 1.00 40.97 256 TYR A N 1
ATOM 2011 C CA . TYR A 1 256 ? 11.133 46.086 30.435 1.00 40.97 256 TYR A CA 1
ATOM 2012 C C . TYR A 1 256 ? 11.117 46.838 31.780 1.00 40.97 256 TYR A C 1
ATOM 2014 O O . TYR A 1 256 ? 10.207 47.627 32.019 1.00 40.97 256 TYR A O 1
ATOM 2022 N N . THR A 1 257 ? 12.128 46.706 32.644 1.00 45.19 257 THR A N 1
ATOM 2023 C CA . THR A 1 257 ? 12.186 47.484 33.905 1.00 45.19 257 THR A CA 1
ATOM 2024 C C . THR A 1 257 ? 13.416 48.386 34.030 1.00 45.19 257 THR A C 1
ATOM 2026 O O . THR A 1 257 ? 14.061 48.388 35.075 1.00 45.19 257 THR A O 1
ATOM 2029 N N . HIS A 1 258 ? 13.757 49.160 32.991 1.00 44.06 258 HIS A N 1
ATOM 2030 C CA . HIS A 1 258 ? 14.702 50.288 33.099 1.00 44.06 258 HIS A CA 1
ATOM 2031 C C . HIS A 1 258 ? 14.352 51.411 32.107 1.00 44.06 258 HIS A C 1
ATOM 2033 O O . HIS A 1 258 ? 14.970 51.559 31.057 1.00 44.06 258 HIS A O 1
ATOM 2039 N N . THR A 1 259 ? 13.325 52.205 32.414 1.00 41.38 259 THR A N 1
ATOM 2040 C CA . THR A 1 259 ? 13.192 53.590 31.917 1.00 41.38 259 THR A CA 1
ATOM 2041 C C . THR A 1 259 ? 12.118 54.311 32.723 1.00 41.38 259 THR A C 1
ATOM 2043 O O . THR A 1 259 ? 10.945 54.260 32.388 1.00 41.38 259 THR A O 1
ATOM 2046 N N . HIS A 1 260 ? 12.530 54.912 33.837 1.00 37.78 260 HIS A N 1
ATOM 2047 C CA . HIS A 1 260 ? 12.021 56.176 34.375 1.00 37.78 260 HIS A CA 1
ATOM 2048 C C . HIS A 1 260 ? 12.790 56.465 35.666 1.00 37.78 260 HIS A C 1
ATOM 2050 O O . HIS A 1 260 ? 12.493 55.878 36.702 1.00 37.78 260 HIS A O 1
ATOM 2056 N N . ILE A 1 261 ? 13.818 57.306 35.549 1.00 37.91 261 ILE A N 1
ATOM 2057 C CA . ILE A 1 261 ? 14.125 58.508 36.345 1.00 37.91 261 ILE A CA 1
ATOM 2058 C C . ILE A 1 261 ? 15.208 59.257 35.564 1.00 37.91 261 ILE A C 1
ATOM 2060 O O . ILE A 1 261 ? 16.161 58.587 35.107 1.00 37.91 261 ILE A O 1
#

pLDDT: mean 78.57, std 18.16, range [27.27, 96.69]